Protein AF-0000000083315808 (afdb_homodimer)

Radius of gyration: 18.11 Å; Cα contacts (8 Å, |Δi|>4): 293; chains: 2; bounding box: 49×43×36 Å

Sequence (242 aa):
MNIFSWLLVGHLVGDWFLQNDWMAQSKSTRILNPAILVHCTIYTLAIVAAIGLARRSDASLQEPDLWVIAVTFLSHWFIDAVHLAERWGRLLRQSDRTFVRIMADQTLHVVVLVVLAEWLRMNIFSWLLVGHLVGDWFLQNDWMAQSKSTRILNPAILVHCTIYTLAIVAAIGLARRSDASLQEPDLWVIAVTFLSHWFIDAVHLAERWGRLLRQSDRTFVRIMADQTLHVVVLVVLAEWLR

Secondary structure (DSSP, 8-state):
--HHHHHHHHHHIIIIIS--HHHHHHTTSSSS-HHHHHHHHHHHHHHHHHHHHHHHH-TTSPPP-HHHHHHHHHHHHHHHHTTHHHHHHTTS--S-HHHHHHHHHHHHHHHHHHHHHHHH-/--HHHHHHHHHHIIIIIS--HHHHHHTTSSSS-HHHHHHHHHHHHHHHHHHHHHHHH-TTSPPP-HHHHHHHHHHHHHHHHTTHHHHHHTTS--S-HHHHHHHHHHHHHHHHHHHHHHHH-

Structure (mmCIF, N/CA/C/O backbone):
data_AF-0000000083315808-model_v1
#
loop_
_entity.id
_entity.type
_entity.pdbx_description
1 polymer 'DUF3307 domain-containing protein'
#
loop_
_atom_site.group_PDB
_atom_site.id
_atom_site.type_symbol
_atom_site.label_atom_id
_atom_site.label_alt_id
_atom_site.label_comp_id
_atom_site.label_asym_id
_atom_site.label_entity_id
_atom_site.label_seq_id
_atom_site.pdbx_PDB_ins_code
_atom_site.Cartn_x
_atom_site.Cartn_y
_atom_site.Cartn_z
_atom_site.occupancy
_atom_site.B_iso_or_equiv
_atom_site.auth_seq_id
_atom_site.auth_comp_id
_atom_site.auth_asym_id
_atom_site.auth_atom_id
_atom_site.pdbx_PDB_model_num
ATOM 1 N N . MET A 1 1 ? 0.28 -11.344 -13.609 1 87.75 1 MET A N 1
ATOM 2 C CA . MET A 1 1 ? 0.056 -10.875 -12.25 1 87.75 1 MET A CA 1
ATOM 3 C C . MET A 1 1 ? -0.606 -11.961 -11.398 1 87.75 1 MET A C 1
ATOM 5 O O . MET A 1 1 ? -1.468 -12.695 -11.891 1 87.75 1 MET A O 1
ATOM 9 N N . ASN A 1 2 ? -0.136 -12.094 -10.141 1 93 2 ASN A N 1
ATOM 10 C CA . ASN A 1 2 ? -0.723 -13.086 -9.25 1 93 2 ASN A CA 1
ATOM 11 C C . ASN A 1 2 ? -1.946 -12.539 -8.523 1 93 2 ASN A C 1
ATOM 13 O O . ASN A 1 2 ? -2.244 -11.344 -8.617 1 93 2 ASN A O 1
ATOM 17 N N . ILE A 1 3 ? -2.65 -13.328 -7.844 1 96.75 3 ILE A N 1
ATOM 18 C CA . ILE A 1 3 ? -3.926 -12.984 -7.23 1 96.75 3 ILE A CA 1
ATOM 19 C C . ILE A 1 3 ? -3.723 -11.859 -6.211 1 96.75 3 ILE A C 1
ATOM 21 O O . ILE A 1 3 ? -4.531 -10.938 -6.129 1 96.75 3 ILE A O 1
ATOM 25 N N . PHE A 1 4 ? -2.699 -11.898 -5.461 1 97.25 4 PHE A N 1
ATOM 26 C CA . PHE A 1 4 ? -2.473 -10.859 -4.469 1 97.25 4 PHE A CA 1
ATOM 27 C C . PHE A 1 4 ? -2.289 -9.5 -5.141 1 97.25 4 PHE A C 1
ATOM 29 O O . PHE A 1 4 ? -2.818 -8.492 -4.668 1 97.25 4 PHE A O 1
ATOM 36 N N . SER A 1 5 ? -1.5 -9.453 -6.207 1 96.44 5 SER A N 1
ATOM 37 C CA . SER A 1 5 ? -1.289 -8.203 -6.93 1 96.44 5 SER A CA 1
ATOM 38 C C . SER A 1 5 ? -2.607 -7.633 -7.438 1 96.44 5 SER A C 1
ATOM 40 O O . SER A 1 5 ? -2.83 -6.422 -7.371 1 96.44 5 SER A O 1
ATOM 42 N N . TRP A 1 6 ? -3.439 -8.484 -7.953 1 96.94 6 TRP A N 1
ATOM 43 C CA . TRP A 1 6 ? -4.746 -8.031 -8.422 1 96.94 6 TRP A CA 1
ATOM 44 C C . TRP A 1 6 ? -5.578 -7.496 -7.258 1 96.94 6 TRP A C 1
ATOM 46 O O . TRP A 1 6 ? -6.258 -6.477 -7.395 1 96.94 6 TRP A O 1
ATOM 56 N N . LEU A 1 7 ? -5.52 -8.188 -6.137 1 98.38 7 LEU A N 1
ATOM 57 C CA . LEU A 1 7 ? -6.258 -7.73 -4.965 1 98.38 7 LEU A CA 1
ATOM 58 C C . LEU A 1 7 ? -5.75 -6.371 -4.496 1 98.38 7 LEU A C 1
ATOM 60 O O . LEU A 1 7 ? -6.535 -5.52 -4.074 1 98.38 7 LEU A O 1
ATOM 64 N N . LEU A 1 8 ? -4.434 -6.188 -4.551 1 98.25 8 LEU A N 1
ATOM 65 C CA . LEU A 1 8 ? -3.859 -4.902 -4.168 1 98.25 8 LEU A CA 1
ATOM 66 C C . LEU A 1 8 ? -4.352 -3.791 -5.086 1 98.25 8 LEU A C 1
ATOM 68 O O . LEU A 1 8 ? -4.668 -2.691 -4.625 1 98.25 8 LEU A O 1
ATOM 72 N N . VAL A 1 9 ? -4.426 -4.066 -6.375 1 97.81 9 VAL A N 1
ATOM 73 C CA . VAL A 1 9 ? -4.969 -3.1 -7.324 1 97.81 9 VAL A CA 1
ATOM 74 C C . VAL A 1 9 ? -6.418 -2.781 -6.969 1 97.81 9 VAL A C 1
ATOM 76 O O . VAL A 1 9 ? -6.812 -1.614 -6.926 1 97.81 9 VAL A O 1
ATOM 79 N N . GLY A 1 10 ? -7.234 -3.809 -6.719 1 98.56 10 GLY A N 1
ATOM 80 C CA . GLY A 1 10 ? -8.609 -3.592 -6.297 1 98.56 10 GLY A CA 1
ATOM 81 C C . GLY A 1 10 ? -8.727 -2.738 -5.047 1 98.56 10 GLY A C 1
ATOM 82 O O . GLY A 1 10 ? -9.594 -1.87 -4.961 1 98.56 10 GLY A O 1
ATOM 83 N N . HIS A 1 11 ? -7.863 -2.992 -4.098 1 98.56 11 HIS A N 1
ATOM 84 C CA . HIS A 1 11 ? -7.824 -2.229 -2.855 1 98.56 11 HIS A CA 1
ATOM 85 C C . HIS A 1 11 ? -7.531 -0.756 -3.123 1 98.56 11 HIS A C 1
ATOM 87 O O . HIS A 1 11 ? -8.227 0.122 -2.602 1 98.56 11 HIS A O 1
ATOM 93 N N . LEU A 1 12 ? -6.473 -0.469 -3.99 1 96.81 12 LEU A N 1
ATOM 94 C CA . LEU A 1 12 ? -6.105 0.908 -4.297 1 96.81 12 LEU A CA 1
ATOM 95 C C . LEU A 1 12 ? -7.227 1.612 -5.059 1 96.81 12 LEU A C 1
ATOM 97 O O . LEU A 1 12 ? -7.547 2.768 -4.766 1 96.81 12 LEU A O 1
ATOM 101 N N . VAL A 1 13 ? -7.836 0.942 -5.941 1 96.88 13 VAL A N 1
ATOM 102 C CA . VAL A 1 13 ? -8.93 1.512 -6.715 1 96.88 13 VAL A CA 1
ATOM 103 C C . VAL A 1 13 ? -10.117 1.802 -5.797 1 96.88 13 VAL A C 1
ATOM 105 O O . VAL A 1 13 ? -10.695 2.893 -5.844 1 96.88 13 VAL A O 1
ATOM 108 N N . GLY A 1 14 ? -10.492 0.877 -4.961 1 97.25 14 GLY A N 1
ATOM 109 C CA . GLY A 1 14 ? -11.656 0.998 -4.098 1 97.25 14 GLY A CA 1
ATOM 110 C C . GLY A 1 14 ? -11.477 2.014 -2.986 1 97.25 14 GLY A C 1
ATOM 111 O O . GLY A 1 14 ? -12.383 2.793 -2.693 1 97.25 14 GLY A O 1
ATOM 112 N N . ASP A 1 15 ? -10.305 1.992 -2.426 1 95.62 15 ASP A N 1
ATOM 113 C CA . ASP A 1 15 ? -10.07 2.746 -1.196 1 95.62 15 ASP A CA 1
ATOM 114 C C . ASP A 1 15 ? -9.641 4.176 -1.503 1 95.62 15 ASP A C 1
ATOM 116 O O . ASP A 1 15 ? -9.781 5.066 -0.661 1 95.62 15 ASP A O 1
ATOM 120 N N . TRP A 1 16 ? -9.07 4.348 -2.684 1 91.06 16 TRP A N 1
ATOM 121 C CA . TRP A 1 16 ? -8.5 5.652 -3.008 1 91.06 16 TRP A CA 1
ATOM 122 C C . TRP A 1 16 ? -9.195 6.262 -4.223 1 91.06 16 TRP A C 1
ATOM 124 O O . TRP A 1 16 ? -9.844 7.309 -4.113 1 91.06 16 TRP A O 1
ATOM 134 N N . PHE A 1 17 ? -9.289 5.641 -5.324 1 91.56 17 PHE A N 1
ATOM 135 C CA . PHE A 1 17 ? -9.789 6.238 -6.559 1 91.56 17 PHE A CA 1
ATOM 136 C C . PHE A 1 17 ? -11.305 6.352 -6.535 1 91.56 17 PHE A C 1
ATOM 138 O O . PHE A 1 17 ? -11.867 7.324 -7.039 1 91.56 17 PHE A O 1
ATOM 145 N N . LEU A 1 18 ? -11.961 5.434 -5.953 1 95.44 18 LEU A N 1
ATOM 146 C CA . LEU A 1 18 ? -13.414 5.438 -5.977 1 95.44 18 LEU A CA 1
ATOM 147 C C . LEU A 1 18 ? -13.977 6.09 -4.719 1 95.44 18 LEU A C 1
ATOM 149 O O . LEU A 1 18 ? -15.18 6.363 -4.637 1 95.44 18 LEU A O 1
ATOM 153 N N . GLN A 1 19 ? -13.156 6.281 -3.654 1 94.5 19 GLN A N 1
ATOM 154 C CA . GLN A 1 19 ? -13.594 7.012 -2.469 1 94.5 19 GLN A CA 1
ATOM 155 C C . GLN A 1 19 ? -13.734 8.5 -2.762 1 94.5 19 GLN A C 1
ATOM 157 O O . GLN A 1 19 ? -12.742 9.188 -3 1 94.5 19 GLN A O 1
ATOM 162 N N . ASN A 1 20 ? -14.969 9.023 -2.793 1 93.06 20 ASN A N 1
ATOM 163 C CA . ASN A 1 20 ? -15.156 10.453 -3.025 1 93.06 20 ASN A CA 1
ATOM 164 C C . ASN A 1 20 ? -15.141 11.234 -1.718 1 93.06 20 ASN A C 1
ATOM 166 O O . ASN A 1 20 ? -14.953 10.664 -0.645 1 93.06 20 ASN A O 1
ATOM 170 N N . ASP A 1 21 ? -15.336 12.562 -1.806 1 93.5 21 ASP A N 1
ATOM 171 C CA . ASP A 1 21 ? -15.227 13.445 -0.651 1 93.5 21 ASP A CA 1
ATOM 172 C C . ASP A 1 21 ? -16.281 13.125 0.396 1 93.5 21 ASP A C 1
ATOM 174 O O . ASP A 1 21 ? -16.016 13.18 1.599 1 93.5 21 ASP A O 1
ATOM 178 N N . TRP A 1 22 ? -17.422 12.828 -0.11 1 95 22 TRP A N 1
ATOM 179 C CA . TRP A 1 22 ? -18.5 12.523 0.813 1 95 22 TRP A CA 1
ATOM 180 C C . TRP A 1 22 ? -18.172 11.281 1.644 1 95 22 TRP A C 1
ATOM 182 O O . TRP A 1 22 ? -18.328 11.289 2.867 1 95 22 TRP A O 1
ATOM 192 N N . MET A 1 23 ? -17.734 10.195 1.07 1 94.44 23 MET A N 1
ATOM 193 C CA . MET A 1 23 ? -17.328 8.977 1.771 1 94.44 23 MET A CA 1
ATOM 194 C C . MET A 1 23 ? -16.172 9.266 2.734 1 94.44 23 MET A C 1
ATOM 196 O O . MET A 1 23 ? -16.234 8.875 3.902 1 94.44 23 MET A O 1
ATOM 200 N N . ALA A 1 24 ? -15.164 9.93 2.27 1 90.94 24 ALA A N 1
ATOM 201 C CA . ALA A 1 24 ? -13.961 10.18 3.053 1 90.94 24 ALA A CA 1
ATOM 202 C C . ALA A 1 24 ? -14.281 11 4.301 1 90.94 24 ALA A C 1
ATOM 204 O O . ALA A 1 24 ? -13.719 10.75 5.375 1 90.94 24 ALA A O 1
ATOM 205 N N . GLN A 1 25 ? -15.133 11.93 4.223 1 90.69 25 GLN A N 1
ATOM 206 C CA . GLN A 1 25 ? -15.414 12.867 5.312 1 90.69 25 GLN A CA 1
ATOM 207 C C . GLN A 1 25 ? -16.453 12.297 6.277 1 90.69 25 GLN A C 1
ATOM 209 O O . GLN A 1 25 ? -16.453 12.633 7.461 1 90.69 25 GLN A O 1
ATOM 214 N N . SER A 1 26 ? -17.219 11.359 5.766 1 91.88 26 SER A N 1
ATOM 215 C CA . SER A 1 26 ? -18.391 11.023 6.555 1 91.88 26 SER A CA 1
ATOM 216 C C . SER A 1 26 ? -18.312 9.594 7.082 1 91.88 26 SER A C 1
ATOM 218 O O . SER A 1 26 ? -19.062 9.219 7.988 1 91.88 26 SER A O 1
ATOM 220 N N . LYS A 1 27 ? -17.391 8.75 6.613 1 88.88 27 LYS A N 1
ATOM 221 C CA . LYS A 1 27 ? -17.422 7.32 6.934 1 88.88 27 LYS A CA 1
ATOM 222 C C . LYS A 1 27 ? -17 7.074 8.383 1 88.88 27 LYS A C 1
ATOM 224 O O . LYS A 1 27 ? 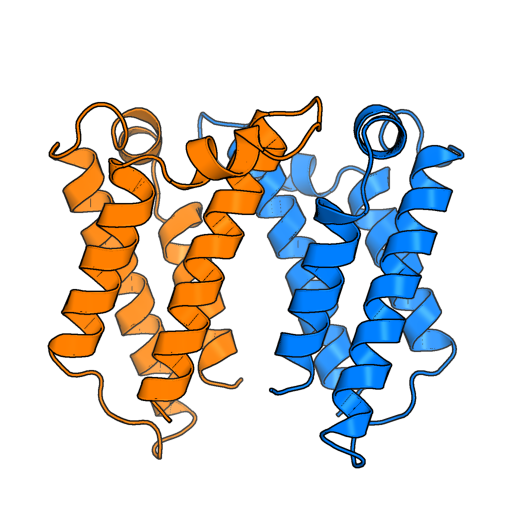-17.266 6.004 8.93 1 88.88 27 LYS A O 1
ATOM 229 N N . SER A 1 28 ? -16.422 8.039 8.984 1 83.75 28 SER A N 1
ATOM 230 C CA . SER A 1 28 ? -15.922 7.805 10.336 1 83.75 28 SER A CA 1
ATOM 231 C C . SER A 1 28 ? -16.766 8.531 11.367 1 83.75 28 SER A C 1
ATOM 233 O O . SER A 1 28 ? -16.391 8.625 12.539 1 83.75 28 SER A O 1
ATOM 235 N N . THR A 1 29 ? -17.906 9.07 11 1 83.31 29 THR A N 1
ATOM 236 C CA . THR A 1 29 ? -18.719 9.883 11.898 1 83.31 29 THR A CA 1
ATOM 237 C C . THR A 1 29 ? -19.484 9.008 12.875 1 83.31 29 THR A C 1
ATOM 239 O O . THR A 1 29 ? -19.688 9.391 14.031 1 83.31 29 THR A O 1
ATOM 242 N N . ARG A 1 30 ? -19.984 7.922 12.352 1 85.81 30 ARG A N 1
ATOM 243 C CA . ARG A 1 30 ? -20.656 6.902 13.148 1 85.81 30 ARG A CA 1
ATOM 244 C C . ARG A 1 30 ? -20.297 5.5 12.656 1 85.81 30 ARG A C 1
ATOM 246 O O . ARG A 1 30 ? -19.922 5.32 11.5 1 85.81 30 ARG A O 1
ATOM 253 N N . ILE A 1 31 ? -20.484 4.574 13.539 1 89.75 31 ILE A N 1
ATOM 254 C CA . ILE A 1 31 ? -20.094 3.203 13.234 1 89.75 31 ILE A CA 1
ATOM 255 C C . ILE A 1 31 ? -20.938 2.678 12.07 1 89.75 31 ILE A C 1
ATOM 257 O O . ILE A 1 31 ? -20.453 1.866 11.273 1 89.75 31 ILE A O 1
ATOM 261 N N . LEU A 1 32 ? -22.203 3.086 12.133 1 90.38 32 LEU A N 1
ATOM 262 C CA . LEU A 1 32 ? -23.078 2.686 11.039 1 90.38 32 LEU A CA 1
ATOM 263 C C . LEU A 1 32 ? -23.734 3.9 10.406 1 90.38 32 LEU A C 1
ATOM 265 O O . LEU A 1 32 ? -24.719 4.434 10.938 1 90.38 32 LEU A O 1
ATOM 269 N N . ASN A 1 33 ? -23.141 4.531 9.438 1 92.5 33 ASN A N 1
ATOM 270 C CA . ASN A 1 33 ? -23.734 5.609 8.656 1 92.5 33 ASN A CA 1
ATOM 271 C C . ASN A 1 33 ? -23.734 5.281 7.164 1 92.5 33 ASN A C 1
ATOM 273 O O . ASN A 1 33 ? -23.109 4.309 6.734 1 92.5 33 ASN A O 1
ATOM 277 N N . PRO A 1 34 ? -24.578 5.914 6.449 1 96 34 PRO A N 1
ATOM 278 C CA . PRO A 1 34 ? -24.688 5.586 5.023 1 96 34 PRO A CA 1
ATOM 279 C C . PRO A 1 34 ? -23.344 5.68 4.293 1 96 34 PRO A C 1
ATOM 281 O O . PRO A 1 34 ? -23.062 4.871 3.404 1 96 34 PRO A O 1
ATOM 284 N N . ALA A 1 35 ? -22.5 6.574 4.594 1 96.62 35 ALA A N 1
ATOM 285 C CA . ALA A 1 35 ? -21.234 6.781 3.895 1 96.62 35 ALA A CA 1
ATOM 286 C C . ALA A 1 35 ? -20.328 5.566 4.039 1 96.62 35 ALA A C 1
ATOM 288 O O . ALA A 1 35 ? -19.703 5.133 3.068 1 96.62 35 ALA A O 1
ATOM 289 N N . ILE A 1 36 ? -20.234 5.059 5.277 1 97.25 36 ILE A N 1
ATOM 290 C CA . ILE A 1 36 ? -19.359 3.918 5.492 1 97.25 36 ILE A CA 1
ATOM 291 C C . ILE A 1 36 ? -19.922 2.686 4.789 1 97.25 36 ILE A C 1
ATOM 293 O O . ILE A 1 36 ? -19.172 1.869 4.254 1 97.25 36 ILE A O 1
ATOM 297 N N . LEU A 1 37 ? -21.219 2.525 4.781 1 97.44 37 LEU A N 1
ATOM 298 C CA . LEU A 1 37 ? -21.844 1.393 4.109 1 97.44 37 LEU A CA 1
ATOM 299 C C . LEU A 1 37 ? -21.609 1.466 2.602 1 97.44 37 LEU A C 1
ATOM 301 O O . LEU A 1 37 ? -21.312 0.456 1.964 1 97.44 37 LEU A O 1
ATOM 305 N N . VAL A 1 38 ? -21.797 2.584 2.031 1 98.12 38 VAL A N 1
ATOM 306 C CA . VAL A 1 38 ? -21.578 2.775 0.603 1 98.12 38 VAL A CA 1
ATOM 307 C C . VAL A 1 38 ? -20.094 2.543 0.274 1 98.12 38 VAL A C 1
ATOM 309 O O . VAL A 1 38 ? -19.781 1.855 -0.696 1 98.12 38 VAL A O 1
ATOM 312 N N . HIS A 1 39 ? -19.188 3.098 1.074 1 97.94 39 HIS A N 1
ATOM 313 C CA . HIS A 1 39 ? -17.75 2.936 0.862 1 97.94 39 HIS A CA 1
ATOM 314 C C . HIS A 1 39 ? -17.359 1.462 0.875 1 97.94 39 HIS A C 1
ATOM 316 O O . HIS A 1 39 ? -16.656 0.994 -0.029 1 97.94 39 HIS A O 1
ATOM 322 N N . CYS A 1 40 ? -17.844 0.764 1.878 1 98.44 40 CYS A N 1
ATOM 323 C CA . CYS A 1 40 ? -17.516 -0.65 1.993 1 98.44 40 CYS A CA 1
ATOM 324 C C . CYS A 1 40 ? -18.078 -1.443 0.823 1 98.44 40 CYS A C 1
ATOM 326 O O . CYS A 1 40 ? -17.469 -2.404 0.361 1 98.44 40 CYS A O 1
ATOM 328 N N . THR A 1 41 ? -19.266 -1.058 0.379 1 98.62 41 THR A N 1
ATOM 329 C CA . THR A 1 41 ? -19.875 -1.727 -0.765 1 98.62 41 THR A CA 1
ATOM 330 C C . THR A 1 41 ? -19.047 -1.5 -2.027 1 98.62 41 THR A C 1
ATOM 332 O O . THR A 1 41 ? -18.719 -2.451 -2.736 1 98.62 41 THR A O 1
ATOM 335 N N . ILE A 1 42 ? -18.688 -0.31 -2.279 1 98.62 42 ILE A N 1
ATOM 336 C CA . ILE A 1 42 ? -17.891 0.039 -3.451 1 98.62 42 ILE A CA 1
ATOM 337 C C . ILE A 1 42 ? -16.531 -0.643 -3.369 1 98.62 42 ILE A C 1
ATOM 339 O O . ILE A 1 42 ? -16.031 -1.177 -4.367 1 98.62 42 ILE A O 1
ATOM 343 N N . TYR A 1 43 ? -15.961 -0.626 -2.215 1 98.69 43 TYR A N 1
ATOM 344 C CA . TYR A 1 43 ? -14.688 -1.301 -1.99 1 98.69 43 TYR A CA 1
ATOM 345 C C . TYR A 1 43 ? -14.797 -2.787 -2.305 1 98.69 43 TYR A C 1
ATOM 347 O O . TYR A 1 43 ? -13.945 -3.342 -3.012 1 98.69 43 TYR A O 1
ATOM 355 N N . THR A 1 44 ? -15.828 -3.379 -1.787 1 98.81 44 THR A N 1
ATOM 356 C CA . THR A 1 44 ? -16.031 -4.809 -1.981 1 98.81 44 THR A CA 1
ATOM 357 C C . THR A 1 44 ? -16.234 -5.129 -3.461 1 98.81 44 THR A C 1
ATOM 359 O O . THR A 1 44 ? -15.695 -6.121 -3.963 1 98.81 44 THR A O 1
ATOM 362 N N . LEU A 1 45 ? -16.984 -4.316 -4.184 1 98.69 45 LEU A N 1
ATOM 363 C CA . LEU A 1 45 ? -17.188 -4.5 -5.617 1 98.69 45 LEU A CA 1
ATOM 364 C C . LEU A 1 45 ? -15.859 -4.395 -6.363 1 98.69 45 LEU A C 1
ATOM 366 O O . LEU A 1 45 ? -15.625 -5.133 -7.324 1 98.69 45 LEU A O 1
ATOM 370 N N . ALA A 1 46 ? -15.008 -3.465 -5.949 1 98.75 46 ALA A N 1
ATOM 371 C CA . ALA A 1 46 ? -13.688 -3.328 -6.559 1 98.75 46 ALA A CA 1
ATOM 372 C C . ALA A 1 46 ? -12.844 -4.586 -6.34 1 98.75 46 ALA A C 1
ATOM 374 O O . ALA A 1 46 ? -12.148 -5.043 -7.25 1 98.75 46 ALA A O 1
ATOM 375 N N . ILE A 1 47 ? -12.922 -5.105 -5.152 1 98.81 47 ILE A N 1
ATOM 376 C CA . ILE A 1 47 ? -12.172 -6.312 -4.824 1 98.81 47 ILE A CA 1
ATOM 377 C C . ILE A 1 47 ? -12.703 -7.488 -5.645 1 98.81 47 ILE A C 1
ATOM 379 O O . ILE A 1 47 ? -11.93 -8.266 -6.199 1 98.81 47 ILE A O 1
ATOM 383 N N . VAL A 1 48 ? -14.016 -7.637 -5.746 1 98.44 48 VAL A N 1
ATOM 384 C CA . VAL A 1 48 ? -14.633 -8.711 -6.516 1 98.44 48 VAL A CA 1
ATOM 385 C C . VAL A 1 48 ? -14.25 -8.578 -7.988 1 98.44 48 VAL A C 1
ATOM 387 O O . VAL A 1 48 ? -13.961 -9.578 -8.648 1 98.44 48 VAL A O 1
ATOM 390 N N . ALA A 1 49 ? -14.281 -7.41 -8.508 1 98.44 49 ALA A N 1
ATOM 391 C CA . ALA A 1 49 ? -13.844 -7.184 -9.883 1 98.44 49 ALA A CA 1
ATOM 392 C C . ALA A 1 49 ? -12.391 -7.621 -10.078 1 98.44 49 ALA A C 1
ATOM 394 O O . ALA A 1 49 ? -12.055 -8.242 -11.094 1 98.44 49 ALA A O 1
ATOM 395 N N . ALA A 1 50 ? -11.555 -7.25 -9.117 1 98.44 50 ALA A N 1
ATOM 396 C CA . ALA A 1 50 ? -10.148 -7.645 -9.172 1 98.44 50 ALA A CA 1
ATOM 397 C C . ALA A 1 50 ? -10.008 -9.164 -9.195 1 98.44 50 ALA A C 1
ATOM 399 O O . ALA A 1 50 ? -9.172 -9.711 -9.914 1 98.44 50 ALA A O 1
ATOM 400 N N . ILE A 1 51 ? -10.773 -9.859 -8.398 1 98.38 51 ILE A N 1
ATOM 401 C CA . ILE A 1 51 ? -10.758 -11.32 -8.375 1 98.38 51 ILE A CA 1
ATOM 402 C C . ILE A 1 51 ? -11.148 -11.859 -9.742 1 98.38 51 ILE A C 1
ATOM 404 O O . ILE A 1 51 ? -10.531 -12.797 -10.25 1 98.38 51 ILE A O 1
ATOM 408 N N . GLY A 1 52 ? -12.211 -11.281 -10.328 1 97.75 52 GLY A N 1
ATOM 409 C CA . GLY A 1 52 ? -12.617 -11.688 -11.664 1 97.75 52 GLY A CA 1
ATOM 410 C C . GLY A 1 52 ? -11.516 -11.531 -12.695 1 97.75 52 GLY A C 1
ATOM 411 O O . GLY A 1 52 ? -11.305 -12.422 -13.523 1 97.75 52 GLY A O 1
ATOM 412 N N . LEU A 1 53 ? -10.828 -10.422 -12.672 1 97.75 53 LEU A N 1
ATOM 413 C CA . LEU A 1 53 ? -9.727 -10.18 -13.594 1 97.75 53 LEU A CA 1
ATOM 414 C C . LEU A 1 53 ? -8.586 -11.172 -13.359 1 97.75 53 LEU A C 1
ATOM 416 O O . LEU A 1 53 ? -7.965 -11.648 -14.305 1 97.75 53 LEU A O 1
ATOM 420 N N . ALA A 1 54 ? -8.297 -11.422 -12.086 1 97.5 54 ALA A N 1
ATOM 421 C CA . ALA A 1 54 ? -7.27 -12.398 -11.742 1 97.5 54 ALA A CA 1
ATOM 422 C C . ALA A 1 54 ? -7.609 -13.773 -12.305 1 97.5 54 ALA A C 1
ATOM 424 O O . ALA A 1 54 ? -6.738 -14.469 -12.844 1 97.5 54 ALA A O 1
ATOM 425 N N . ARG A 1 55 ? -8.82 -14.188 -12.242 1 97.12 55 ARG A N 1
ATOM 426 C CA . ARG A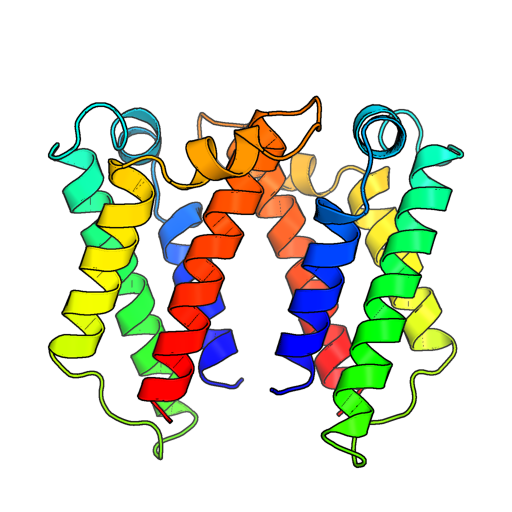 1 55 ? -9.25 -15.516 -12.68 1 97.12 55 ARG A CA 1
ATOM 427 C C . ARG A 1 55 ? -9.227 -15.625 -14.203 1 97.12 55 ARG A C 1
ATOM 429 O O . ARG A 1 55 ? -9.086 -16.719 -14.75 1 97.12 55 ARG A O 1
ATOM 436 N N . ARG A 1 56 ? -9.398 -14.578 -14.891 1 96.69 56 ARG A N 1
ATOM 437 C CA . ARG A 1 56 ? -9.25 -14.586 -16.344 1 96.69 56 ARG A CA 1
ATOM 438 C C . ARG A 1 56 ? -7.832 -14.953 -16.75 1 96.69 56 ARG A C 1
ATOM 440 O O . ARG A 1 56 ? -7.625 -15.602 -17.781 1 96.69 56 ARG A O 1
ATOM 447 N N . SER A 1 57 ? -6.898 -14.555 -15.93 1 93 57 SER A N 1
ATOM 448 C CA . SER A 1 57 ? -5.492 -14.805 -16.219 1 93 57 SER A CA 1
ATOM 449 C C . SER A 1 57 ? -5.043 -16.141 -15.641 1 93 57 SER A C 1
ATOM 451 O O . SER A 1 57 ? -4.035 -16.703 -16.078 1 93 57 SER A O 1
ATOM 453 N N . ASP A 1 58 ? -5.691 -16.641 -14.625 1 95.19 58 ASP A N 1
ATOM 454 C CA . ASP A 1 58 ? -5.398 -17.906 -13.961 1 95.19 58 ASP A CA 1
ATOM 455 C C . ASP A 1 58 ? -6.684 -18.625 -13.555 1 95.19 58 ASP A C 1
ATOM 457 O O . ASP A 1 58 ? -7.211 -18.406 -12.469 1 95.19 58 ASP A O 1
ATOM 461 N N . ALA A 1 59 ? -7.07 -19.516 -14.32 1 94.31 59 ALA A N 1
ATOM 462 C CA . ALA A 1 59 ? -8.352 -20.203 -14.172 1 94.31 59 ALA A CA 1
ATOM 463 C C . ALA A 1 59 ? -8.328 -21.156 -12.984 1 94.31 59 ALA A C 1
ATOM 465 O O . ALA A 1 59 ? -9.375 -21.656 -12.555 1 94.31 59 ALA A O 1
ATOM 466 N N . SER A 1 60 ? -7.168 -21.438 -12.492 1 96.19 60 SER A N 1
ATOM 467 C CA . SER A 1 60 ? -7.07 -22.375 -11.375 1 96.19 60 SER A CA 1
ATOM 468 C C . SER A 1 60 ? -7.535 -21.734 -10.07 1 96.19 60 SER A C 1
ATOM 470 O O . SER A 1 60 ? -7.766 -22.438 -9.078 1 96.19 60 SER A O 1
ATOM 472 N N . LEU A 1 61 ? -7.664 -20.422 -10.047 1 96.38 61 LEU A N 1
ATOM 473 C CA . LEU A 1 61 ? -8.117 -19.703 -8.859 1 96.38 61 LEU A CA 1
ATOM 474 C C . LEU A 1 61 ? -9.578 -20.031 -8.547 1 96.38 61 LEU A C 1
ATOM 476 O O . LEU A 1 61 ? -10.391 -20.188 -9.469 1 96.38 61 LEU A O 1
ATOM 480 N N . GLN A 1 62 ? -9.867 -20.094 -7.285 1 95.62 62 GLN A N 1
ATOM 481 C CA . GLN A 1 62 ? -11.219 -20.406 -6.844 1 95.62 62 GLN A CA 1
ATOM 482 C C . GLN A 1 62 ? -12.18 -19.266 -7.152 1 95.62 62 GLN A C 1
ATOM 484 O O . GLN A 1 62 ? -11.789 -18.094 -7.133 1 95.62 62 GLN A O 1
ATOM 489 N N . GLU A 1 63 ? -13.383 -19.609 -7.477 1 94.94 63 GLU A N 1
ATOM 490 C CA . GLU A 1 63 ? -14.445 -18.609 -7.586 1 94.94 63 GLU A CA 1
ATOM 491 C C . GLU A 1 63 ? -14.758 -17.984 -6.23 1 94.94 63 GLU A C 1
ATOM 493 O O . GLU A 1 63 ? -14.797 -18.688 -5.215 1 94.94 63 GLU A O 1
ATOM 498 N N . PRO A 1 64 ? -14.844 -16.656 -6.273 1 93.88 64 PRO A N 1
ATOM 499 C CA . PRO A 1 64 ? -15.234 -16.078 -4.988 1 93.88 64 PRO A CA 1
ATOM 500 C C . PRO A 1 64 ? -16.625 -16.516 -4.543 1 93.88 64 PRO A C 1
ATOM 502 O O . PRO A 1 64 ? -17.578 -16.422 -5.324 1 93.88 64 PRO A O 1
ATOM 505 N N . ASP A 1 65 ? -16.703 -17.031 -3.348 1 94.44 65 ASP A N 1
ATOM 506 C CA . ASP A 1 65 ? -18 -17.391 -2.791 1 94.44 65 ASP A CA 1
ATOM 507 C C . ASP A 1 65 ? -18.5 -16.312 -1.827 1 94.44 65 ASP A C 1
ATOM 509 O O . ASP A 1 65 ? -17.938 -15.219 -1.76 1 94.44 65 ASP A O 1
ATOM 513 N N . LEU A 1 66 ? -19.625 -16.562 -1.164 1 96.12 66 LEU A N 1
ATOM 514 C CA . LEU A 1 66 ? -20.266 -15.586 -0.304 1 96.12 66 LEU A CA 1
ATOM 515 C C . LEU A 1 66 ? -19.375 -15.219 0.875 1 96.12 66 LEU A C 1
ATOM 517 O O . LEU A 1 66 ? -19.406 -14.086 1.356 1 96.12 66 LEU A O 1
ATOM 521 N N . TRP A 1 67 ? -18.547 -16.125 1.255 1 95.75 67 TRP A N 1
ATOM 522 C CA . TRP A 1 67 ? -17.656 -15.883 2.383 1 95.75 67 TRP A CA 1
ATOM 523 C C . TRP A 1 67 ? -16.594 -14.852 2.021 1 95.75 67 TRP A C 1
ATOM 525 O O . TRP A 1 67 ? -16.219 -14.016 2.848 1 95.75 67 TRP A O 1
ATOM 535 N N . VAL A 1 68 ? -16.078 -14.883 0.785 1 97.38 68 VAL A N 1
ATOM 536 C CA . VAL A 1 68 ? -15.078 -13.922 0.326 1 97.38 68 VAL A CA 1
ATOM 537 C C . VAL A 1 68 ? -15.68 -12.516 0.319 1 97.38 68 VAL A C 1
ATOM 539 O O . VAL A 1 68 ? -15.047 -11.562 0.779 1 97.38 68 VAL A O 1
ATOM 542 N N . ILE A 1 69 ? -16.906 -12.43 -0.117 1 98.06 69 ILE A N 1
ATOM 543 C CA . ILE A 1 69 ? -17.594 -11.148 -0.183 1 98.06 69 ILE A CA 1
ATOM 544 C C . ILE A 1 69 ? -17.844 -10.625 1.229 1 98.06 69 ILE A C 1
ATOM 546 O O . ILE A 1 69 ? -17.578 -9.461 1.525 1 98.06 69 ILE A O 1
ATOM 550 N N . ALA A 1 70 ? -18.344 -11.523 2.082 1 98.38 70 ALA A N 1
ATOM 551 C CA . ALA A 1 70 ? -18.672 -11.148 3.455 1 98.38 70 ALA A CA 1
ATOM 552 C C . ALA A 1 70 ? -17.422 -10.711 4.219 1 98.38 70 ALA A C 1
ATOM 554 O O . ALA A 1 70 ? -17.438 -9.672 4.891 1 98.38 70 ALA A O 1
ATOM 555 N N . VAL A 1 71 ? -16.375 -11.461 4.113 1 98.38 71 VAL A N 1
ATOM 556 C CA . VAL A 1 71 ? -15.133 -11.148 4.824 1 98.38 71 VAL A CA 1
ATOM 557 C C . VAL A 1 71 ? -14.555 -9.836 4.305 1 98.38 71 VAL A C 1
ATOM 559 O O . VAL A 1 71 ? -14.055 -9.023 5.082 1 98.38 71 VAL A O 1
ATOM 562 N N . THR A 1 72 ? -14.578 -9.641 2.967 1 98.75 72 THR A N 1
ATOM 563 C CA . THR A 1 72 ? -14.086 -8.398 2.385 1 98.75 72 THR A CA 1
ATOM 564 C C . THR A 1 72 ? -14.852 -7.199 2.941 1 98.75 72 THR A C 1
ATOM 566 O O . THR A 1 72 ? -14.25 -6.254 3.451 1 98.75 72 THR A O 1
ATOM 569 N N . PHE A 1 73 ? -16.141 -7.289 2.92 1 98.69 73 PHE A N 1
ATOM 570 C CA . PHE A 1 73 ? -16.984 -6.195 3.373 1 98.69 73 PHE A CA 1
ATOM 571 C C . PHE A 1 73 ? -16.828 -5.969 4.871 1 98.69 73 PHE A C 1
ATOM 573 O O . PHE A 1 73 ? -16.578 -4.848 5.312 1 98.69 73 PHE A O 1
ATOM 580 N N . LEU A 1 74 ? -16.938 -7.004 5.648 1 98.44 74 LEU A N 1
ATOM 581 C CA . LEU A 1 74 ? -16.984 -6.887 7.102 1 98.44 74 LEU A CA 1
ATOM 582 C C . LEU A 1 74 ? -15.625 -6.48 7.66 1 98.44 74 LEU A C 1
ATOM 584 O O . LEU A 1 74 ? -15.547 -5.734 8.641 1 98.44 74 LEU A O 1
ATOM 588 N N . SER A 1 75 ? -14.555 -7 7.133 1 98.44 75 SER A N 1
ATOM 589 C CA . SER A 1 75 ? -13.234 -6.59 7.598 1 98.44 75 SER A CA 1
ATOM 590 C C . SER A 1 75 ? -12.961 -5.129 7.27 1 98.44 75 SER A C 1
ATOM 592 O O . SER A 1 75 ? -12.422 -4.391 8.102 1 98.44 75 SER A O 1
ATOM 594 N N . HIS A 1 76 ? -13.375 -4.672 6.043 1 98.44 76 HIS A N 1
ATOM 595 C CA . HIS A 1 76 ? -13.211 -3.271 5.664 1 98.44 76 HIS A CA 1
ATOM 596 C C . HIS A 1 76 ? -14.016 -2.355 6.574 1 98.44 76 HIS A C 1
ATOM 598 O O . HIS A 1 76 ? -13.508 -1.343 7.059 1 98.44 76 HIS A O 1
ATOM 604 N N . TRP A 1 77 ? -15.234 -2.773 6.781 1 97.81 77 TRP A N 1
ATOM 605 C CA . TRP A 1 77 ? -16.109 -2.035 7.691 1 97.81 77 TRP A CA 1
ATOM 606 C C . TRP A 1 77 ? -15.508 -1.978 9.094 1 97.81 77 TRP A C 1
ATOM 608 O O . TRP A 1 77 ? -15.453 -0.911 9.711 1 97.81 77 TRP A O 1
ATOM 618 N N . PHE A 1 78 ? -15.078 -3.07 9.578 1 96.94 78 PHE A N 1
ATOM 619 C CA . PHE A 1 78 ? -14.531 -3.158 10.93 1 96.94 78 PHE A CA 1
ATOM 620 C C . PHE A 1 78 ? -13.312 -2.262 11.078 1 96.94 78 PHE A C 1
ATOM 622 O O . PHE A 1 78 ? -13.219 -1.487 12.031 1 96.94 78 PHE A O 1
ATOM 629 N N . ILE A 1 79 ? -12.328 -2.309 10.203 1 96.38 79 ILE A N 1
ATOM 630 C CA . ILE A 1 79 ? -11.102 -1.522 10.25 1 96.38 79 ILE A CA 1
ATOM 631 C C . ILE A 1 79 ? -11.445 -0.034 10.211 1 96.38 79 ILE A C 1
ATOM 633 O O . ILE A 1 79 ? -10.914 0.749 11.008 1 96.38 79 ILE A O 1
ATOM 637 N N . ASP A 1 80 ? -12.352 0.298 9.328 1 95.56 80 ASP A N 1
ATOM 638 C CA . ASP A 1 80 ? -12.672 1.708 9.125 1 95.56 80 ASP A CA 1
ATOM 639 C C . ASP A 1 80 ? -13.57 2.234 10.234 1 95.56 80 ASP A C 1
ATOM 641 O O . ASP A 1 80 ? -13.336 3.314 10.781 1 95.56 80 ASP A O 1
ATOM 645 N N . ALA A 1 81 ? -14.633 1.539 10.586 1 92.81 81 ALA A N 1
ATOM 646 C CA . ALA A 1 81 ? -15.672 2.018 11.484 1 92.81 81 ALA A CA 1
ATOM 647 C C . ALA A 1 81 ? -15.164 2.072 12.922 1 92.81 81 ALA A C 1
ATOM 649 O O . ALA A 1 81 ? -15.555 2.957 13.695 1 92.81 81 ALA A O 1
ATOM 650 N N . VAL A 1 82 ? -14.32 1.146 13.289 1 90.69 82 VAL A N 1
ATOM 651 C CA . VAL A 1 82 ? -13.867 1.103 14.672 1 90.69 82 VAL A CA 1
ATOM 652 C C . VAL A 1 82 ? -12.547 1.855 14.812 1 90.69 82 VAL A C 1
ATOM 654 O O . VAL A 1 82 ? -11.977 1.926 15.898 1 90.69 82 VAL A O 1
ATOM 657 N N . HIS A 1 83 ? -11.977 2.391 13.742 1 90.31 83 HIS A N 1
ATOM 658 C CA . HIS A 1 83 ? -10.766 3.209 13.719 1 90.31 83 HIS A CA 1
ATOM 659 C C . HIS A 1 83 ? -9.57 2.443 14.273 1 90.31 83 HIS A C 1
ATOM 661 O O . HIS A 1 83 ? -8.836 2.959 15.125 1 90.31 83 HIS A O 1
ATOM 667 N N . LEU A 1 84 ? -9.43 1.307 13.805 1 89.38 84 LEU A N 1
ATOM 668 C CA . LEU A 1 84 ? -8.375 0.43 14.289 1 89.38 84 LEU A CA 1
ATOM 669 C C . LEU A 1 84 ? -7 1.025 14 1 89.38 84 LEU A C 1
ATOM 671 O O . LEU A 1 84 ? -6.078 0.904 14.812 1 89.38 84 LEU A O 1
ATOM 675 N N . ALA A 1 85 ? -6.848 1.672 12.898 1 89.75 85 ALA A N 1
ATOM 676 C CA . ALA A 1 85 ? -5.57 2.258 12.5 1 89.75 85 ALA A CA 1
ATOM 677 C C . ALA A 1 85 ? -5.137 3.35 13.469 1 89.75 85 ALA A C 1
ATOM 679 O O . ALA A 1 85 ? -3.945 3.514 13.734 1 89.75 85 ALA A O 1
ATOM 680 N N . GLU A 1 86 ? -6.094 4.121 13.914 1 87.25 86 GLU A N 1
ATOM 681 C CA . GLU A 1 86 ? -5.793 5.152 14.898 1 87.25 86 GLU A CA 1
ATOM 682 C C . GLU A 1 86 ? -5.289 4.531 16.203 1 87.25 86 GLU A C 1
ATOM 684 O O . GLU A 1 86 ? -4.336 5.031 16.812 1 87.25 86 GLU A O 1
ATOM 689 N N . ARG A 1 87 ? -5.918 3.527 16.562 1 84.38 87 ARG A N 1
ATOM 690 C CA . ARG A 1 87 ? -5.535 2.834 17.781 1 84.38 87 ARG A CA 1
ATOM 691 C C . ARG A 1 87 ? -4.121 2.268 17.672 1 84.38 87 ARG A C 1
ATOM 693 O O . ARG A 1 87 ? -3.326 2.385 18.609 1 84.38 87 ARG A O 1
ATOM 700 N N . TRP A 1 88 ? -3.816 1.709 16.562 1 81.88 88 TRP A N 1
ATOM 701 C CA . TRP A 1 88 ? -2.492 1.146 16.312 1 81.88 88 TRP A CA 1
ATOM 702 C C . TRP A 1 88 ? -1.443 2.248 16.203 1 81.88 88 TRP A C 1
ATOM 704 O O . TRP A 1 88 ? -0.344 2.121 16.75 1 81.88 88 TRP A O 1
ATOM 714 N N . GLY A 1 89 ? -1.761 3.281 15.484 1 80.06 89 GLY A N 1
ATOM 715 C CA . GLY A 1 89 ? -0.827 4.375 15.266 1 80.06 89 GLY A CA 1
ATOM 716 C C . GLY A 1 89 ? -0.38 5.043 16.547 1 80.06 89 GLY A C 1
ATOM 717 O O . GLY A 1 89 ? 0.755 5.516 16.641 1 80.06 89 GLY A O 1
ATOM 718 N N . ARG A 1 90 ? -1.151 5.043 17.547 1 80.56 90 ARG A N 1
ATOM 719 C CA . ARG A 1 90 ? -0.826 5.656 18.828 1 80.56 90 ARG A CA 1
ATOM 720 C C . ARG A 1 90 ?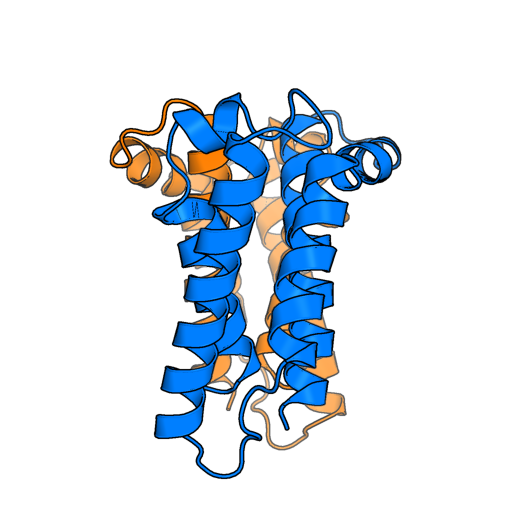 0.31 4.91 19.531 1 80.56 90 ARG A C 1
ATOM 722 O O . ARG A 1 90 ? 0.995 5.469 20.391 1 80.56 90 ARG A O 1
ATOM 729 N N . LEU A 1 91 ? 0.549 3.816 19.031 1 78.31 91 LEU A N 1
ATOM 730 C CA . LEU A 1 91 ? 1.604 3.002 19.625 1 78.31 91 LEU A CA 1
ATOM 731 C C . LEU A 1 91 ? 2.965 3.361 19.047 1 78.31 91 LEU A C 1
ATOM 733 O O . LEU A 1 91 ? 4 3.082 19.656 1 78.31 91 LEU A O 1
ATOM 737 N N . LEU A 1 92 ? 2.857 4.043 17.875 1 72.94 92 LEU A N 1
ATOM 738 C CA . LEU A 1 92 ? 4.109 4.379 17.203 1 72.94 92 LEU A CA 1
ATOM 739 C C . LEU A 1 92 ? 4.535 5.805 17.531 1 72.94 92 LEU A C 1
ATOM 741 O O . LEU A 1 92 ? 3.697 6.699 17.625 1 72.94 92 LEU A O 1
ATOM 745 N N . ARG A 1 93 ? 5.555 6.082 18.25 1 70.44 93 ARG A N 1
ATOM 746 C CA . ARG A 1 93 ? 6.125 7.328 18.75 1 70.44 93 ARG A CA 1
ATOM 747 C C . ARG A 1 93 ? 6.57 8.227 17.594 1 70.44 93 ARG A C 1
ATOM 749 O O . ARG A 1 93 ? 7.664 8.797 17.641 1 70.44 93 ARG A O 1
ATOM 756 N N . GLN A 1 94 ? 5.785 8.234 16.484 1 75.19 94 GLN A N 1
ATOM 757 C CA . GLN A 1 94 ? 6.078 9.188 15.422 1 75.19 94 GLN A CA 1
ATOM 758 C C . GLN A 1 94 ? 5.219 10.438 15.547 1 75.19 94 GLN A C 1
ATOM 760 O O . GLN A 1 94 ? 4.051 10.359 15.93 1 75.19 94 GLN A O 1
ATOM 765 N N . SER A 1 95 ? 5.824 11.516 15.227 1 79.75 95 SER A N 1
ATOM 766 C CA . SER A 1 95 ? 5.164 12.797 15.461 1 79.75 95 SER A CA 1
ATOM 767 C C . SER A 1 95 ? 4.074 13.055 14.422 1 79.75 95 SER A C 1
ATOM 769 O O . SER A 1 95 ? 3.111 13.773 14.695 1 79.75 95 SER A O 1
ATOM 771 N N . ASP A 1 96 ? 4.297 12.477 13.242 1 86.88 96 ASP A N 1
ATOM 772 C CA . ASP A 1 96 ? 3.289 12.648 12.195 1 86.88 96 ASP A CA 1
ATOM 773 C C . ASP A 1 96 ? 2.158 11.633 12.359 1 86.88 96 ASP A C 1
ATOM 775 O O . ASP A 1 96 ? 2.154 10.594 11.695 1 86.88 96 ASP A O 1
ATOM 779 N N . ARG A 1 97 ? 1.177 12 13.039 1 88.62 97 ARG A N 1
ATOM 780 C CA . ARG A 1 97 ? 0.097 11.094 13.422 1 88.62 97 ARG A CA 1
ATOM 781 C C . ARG A 1 97 ? -0.773 10.742 12.219 1 88.62 97 ARG A C 1
ATOM 783 O O . ARG A 1 97 ? -1.304 9.633 12.133 1 88.62 97 ARG A O 1
ATOM 790 N N . THR A 1 98 ? -0.959 11.672 11.32 1 91.56 98 THR A N 1
ATOM 791 C CA . THR A 1 98 ? -1.771 11.422 10.133 1 91.56 98 THR A CA 1
ATOM 792 C C . THR A 1 98 ? -1.117 10.367 9.242 1 91.56 98 THR A C 1
ATOM 794 O O . THR A 1 98 ? -1.775 9.422 8.805 1 91.56 98 THR A O 1
ATOM 797 N N . PHE A 1 99 ? 0.181 10.5 9.023 1 92 99 PHE A N 1
ATOM 798 C CA . PHE A 1 99 ? 0.927 9.516 8.242 1 92 99 PHE A CA 1
ATOM 799 C C . PHE A 1 99 ? 0.824 8.133 8.867 1 92 99 PHE A C 1
ATOM 801 O O . PHE A 1 99 ? 0.529 7.156 8.18 1 92 99 PHE A O 1
ATOM 808 N N . VAL A 1 100 ? 1.02 8.078 10.164 1 92 100 VAL A N 1
ATOM 809 C CA . VAL A 1 100 ? 1.018 6.812 10.883 1 92 100 VAL A CA 1
ATOM 810 C C . VAL A 1 100 ? -0.357 6.156 10.773 1 92 100 VAL A C 1
ATOM 812 O O . VAL A 1 100 ? -0.459 4.953 10.523 1 92 100 VAL A O 1
ATOM 815 N N . ARG A 1 101 ? -1.348 6.934 10.922 1 92.88 101 ARG A N 1
ATOM 816 C CA . ARG A 1 101 ? -2.711 6.422 10.836 1 92.88 101 ARG A CA 1
ATOM 817 C C . ARG A 1 101 ? -2.992 5.844 9.453 1 92.88 101 ARG A C 1
ATOM 819 O O . ARG A 1 101 ? -3.549 4.75 9.336 1 92.88 101 ARG A O 1
ATOM 826 N N . ILE A 1 102 ? -2.617 6.559 8.445 1 94.56 102 ILE A N 1
ATOM 827 C CA . ILE A 1 102 ? -2.893 6.125 7.082 1 94.56 102 ILE A CA 1
ATOM 828 C C . ILE A 1 102 ? -2.084 4.871 6.762 1 94.56 102 ILE A C 1
ATOM 830 O O . ILE A 1 102 ? -2.613 3.912 6.191 1 94.56 102 ILE A O 1
ATOM 834 N N . MET A 1 103 ? -0.85 4.863 7.16 1 95.12 103 MET A N 1
ATOM 835 C CA . MET A 1 103 ? -0.01 3.699 6.891 1 95.12 103 MET A CA 1
ATOM 836 C C . MET A 1 103 ? -0.49 2.484 7.676 1 95.12 103 MET A C 1
ATOM 838 O O . MET A 1 103 ? -0.473 1.362 7.168 1 95.12 103 MET A O 1
ATOM 842 N N . ALA A 1 104 ? -0.859 2.705 8.922 1 94.38 104 ALA A N 1
ATOM 843 C CA . ALA A 1 104 ? -1.438 1.621 9.711 1 94.38 104 ALA A CA 1
ATOM 844 C C . ALA A 1 104 ? -2.705 1.081 9.055 1 94.38 104 ALA A C 1
ATOM 846 O O . ALA A 1 104 ? -2.898 -0.134 8.969 1 94.38 104 ALA A O 1
ATOM 847 N N . ASP A 1 105 ? -3.576 1.962 8.625 1 96.06 105 ASP A N 1
ATOM 848 C CA . ASP A 1 105 ? -4.809 1.597 7.938 1 96.06 105 ASP A CA 1
ATOM 849 C C . ASP A 1 105 ? -4.52 0.747 6.703 1 96.06 105 ASP A C 1
ATOM 851 O O . ASP A 1 105 ? -5.09 -0.334 6.539 1 96.06 105 ASP A O 1
ATOM 855 N N . GLN A 1 106 ? -3.613 1.211 5.887 1 96.62 106 GLN A N 1
ATOM 856 C CA . GLN A 1 106 ? -3.229 0.485 4.68 1 96.62 106 GLN A CA 1
ATOM 857 C C . GLN A 1 106 ? -2.645 -0.882 5.027 1 96.62 106 GLN A C 1
ATOM 859 O O . GLN A 1 106 ? -2.932 -1.874 4.352 1 96.62 106 GLN A O 1
ATOM 864 N N . THR A 1 107 ? -1.812 -0.933 6.051 1 96 107 THR A N 1
ATOM 865 C CA . THR A 1 107 ? -1.206 -2.191 6.469 1 96 107 THR A CA 1
ATOM 866 C C . THR A 1 107 ? -2.275 -3.197 6.883 1 96 107 THR A C 1
ATOM 868 O O . THR A 1 107 ? -2.227 -4.363 6.484 1 96 107 THR A O 1
ATOM 871 N N . LEU A 1 108 ? -3.201 -2.748 7.668 1 96.81 108 LEU A N 1
ATOM 872 C CA . LEU A 1 108 ? -4.277 -3.627 8.117 1 96.81 108 LEU A CA 1
ATOM 873 C C . LEU A 1 108 ? -5.059 -4.18 6.934 1 96.81 108 LEU A C 1
ATOM 875 O O . LEU A 1 108 ? -5.367 -5.371 6.891 1 96.81 108 LEU A O 1
ATOM 879 N N . HIS A 1 109 ? -5.383 -3.344 5.98 1 98.25 109 HIS A N 1
ATOM 880 C CA . HIS A 1 109 ? -6.109 -3.803 4.801 1 98.25 109 HIS A CA 1
ATOM 881 C C . HIS A 1 109 ? -5.266 -4.77 3.977 1 98.25 109 HIS A C 1
ATOM 883 O O . HIS A 1 109 ? -5.781 -5.762 3.455 1 98.25 109 HIS A O 1
ATOM 889 N N . VAL A 1 110 ? -4.004 -4.523 3.865 1 97.56 110 VAL A N 1
ATOM 890 C CA . VAL A 1 110 ? -3.111 -5.406 3.117 1 97.56 110 VAL A CA 1
ATOM 891 C C . VAL A 1 110 ? -3.068 -6.781 3.779 1 97.56 110 VAL A C 1
ATOM 893 O O . VAL A 1 110 ? -3.02 -7.805 3.094 1 97.56 110 VAL A O 1
ATOM 896 N N . VAL A 1 111 ? -3.057 -6.816 5.086 1 97.12 111 VAL A N 1
ATOM 897 C CA . VAL A 1 111 ? -3.08 -8.086 5.805 1 97.12 111 VAL A CA 1
ATOM 898 C C . VAL A 1 111 ? -4.336 -8.867 5.43 1 97.12 111 VAL A C 1
ATOM 900 O O . VAL A 1 111 ? -4.27 -10.078 5.191 1 97.12 111 VAL A O 1
ATOM 903 N N . VAL A 1 112 ? -5.465 -8.18 5.402 1 98.19 112 VAL A N 1
ATOM 904 C CA . VAL A 1 112 ? -6.707 -8.828 4.996 1 98.19 112 VAL A CA 1
ATOM 905 C C . VAL A 1 112 ? -6.566 -9.383 3.58 1 98.19 112 VAL A C 1
ATOM 907 O O . VAL A 1 112 ? -7.012 -10.492 3.295 1 98.19 112 VAL A O 1
ATOM 910 N N . LEU A 1 113 ? -5.914 -8.625 2.68 1 98.31 113 LEU A N 1
ATOM 911 C CA . LEU A 1 113 ? -5.738 -9.047 1.294 1 98.31 113 LEU A CA 1
ATOM 912 C C . LEU A 1 113 ? -4.879 -10.305 1.214 1 98.31 113 LEU A C 1
ATOM 914 O O . LEU A 1 113 ? -5.109 -11.164 0.364 1 98.31 113 LEU A O 1
ATOM 918 N N . VAL A 1 114 ? -3.865 -10.406 2.072 1 96.81 114 VAL A N 1
ATOM 919 C CA . VAL A 1 114 ? -3.01 -11.586 2.104 1 96.81 114 VAL A CA 1
ATOM 920 C C . VAL A 1 114 ? -3.838 -12.812 2.473 1 96.81 114 VAL A C 1
ATOM 922 O O . VAL A 1 114 ? -3.709 -13.867 1.846 1 96.81 114 VAL A O 1
ATOM 925 N N . VAL A 1 115 ? -4.652 -12.695 3.461 1 96.5 115 VAL A N 1
ATOM 926 C CA . VAL A 1 115 ? -5.5 -13.797 3.906 1 96.5 115 VAL A CA 1
ATOM 927 C C . VAL A 1 115 ? -6.453 -14.203 2.787 1 96.5 115 VAL A C 1
ATOM 929 O O . VAL A 1 115 ? -6.617 -15.391 2.5 1 96.5 115 VAL A O 1
ATOM 932 N N . LEU A 1 116 ? -7.051 -13.203 2.111 1 97.81 116 LEU A N 1
ATOM 933 C CA . LEU A 1 116 ? -7.969 -13.477 1.014 1 97.81 116 LEU A CA 1
ATOM 934 C C . LEU A 1 116 ? -7.25 -14.172 -0.138 1 97.81 116 LEU A C 1
ATOM 936 O O . LEU A 1 116 ? -7.793 -15.102 -0.746 1 97.81 116 LEU A O 1
ATOM 940 N N . ALA A 1 117 ? -6.078 -13.703 -0.434 1 96.88 117 ALA A N 1
ATOM 941 C CA . ALA A 1 117 ? -5.293 -14.289 -1.517 1 96.88 117 ALA A CA 1
ATOM 942 C C . ALA A 1 117 ? -5.016 -15.766 -1.253 1 96.88 117 ALA A C 1
ATOM 944 O O . ALA A 1 117 ? -5.109 -16.594 -2.162 1 96.88 117 ALA A O 1
ATOM 945 N N . GLU A 1 118 ? -4.68 -16.125 -0.007 1 94.56 118 GLU A N 1
ATOM 946 C CA . GLU A 1 118 ? -4.418 -17.516 0.364 1 94.56 118 GLU A CA 1
ATOM 947 C C . GLU A 1 118 ? -5.68 -18.359 0.255 1 94.56 118 GLU A C 1
ATOM 949 O O . GLU A 1 118 ? -5.621 -19.531 -0.149 1 94.56 118 GLU A O 1
ATOM 954 N N . TRP A 1 119 ? -6.766 -17.781 0.601 1 94.94 119 TRP A N 1
ATOM 955 C CA . TRP A 1 119 ? -8.039 -18.484 0.53 1 94.94 119 TRP A CA 1
ATOM 956 C C . TRP A 1 119 ? -8.422 -18.781 -0.918 1 94.94 119 TRP A C 1
ATOM 958 O O . TRP A 1 119 ? -9.008 -19.828 -1.213 1 94.94 119 TRP A O 1
ATOM 968 N N . LEU A 1 120 ? -8.109 -17.969 -1.867 1 96.62 120 LEU A N 1
ATOM 969 C CA . LEU A 1 120 ? -8.562 -18.031 -3.252 1 96.62 120 LEU A CA 1
ATOM 970 C C . LEU A 1 120 ? -7.641 -18.922 -4.082 1 96.62 120 LEU A C 1
ATOM 972 O O . LEU A 1 120 ? -7.973 -19.281 -5.211 1 96.62 120 LEU A O 1
ATOM 976 N N . ARG A 1 121 ? -6.449 -19.328 -3.639 1 91.88 121 ARG A N 1
ATOM 977 C CA . ARG A 1 121 ? -5.508 -20.172 -4.355 1 91.88 121 ARG A CA 1
ATOM 978 C C . ARG A 1 121 ? -5.922 -21.641 -4.266 1 91.88 121 ARG A C 1
ATOM 980 O O . ARG A 1 121 ? -5.875 -22.359 -5.262 1 91.88 121 ARG A O 1
ATOM 987 N N . MET B 1 1 ? 5.547 -16.984 0.077 1 87.94 1 MET B N 1
ATOM 988 C CA . MET B 1 1 ? 5.422 -15.602 -0.397 1 87.94 1 MET B CA 1
ATOM 989 C C . MET B 1 1 ? 6.246 -15.391 -1.662 1 87.94 1 MET B C 1
ATOM 991 O O . MET B 1 1 ? 7.344 -15.93 -1.791 1 87.94 1 MET B O 1
ATOM 995 N N . ASN B 1 2 ? 5.656 -14.633 -2.623 1 93.06 2 ASN B N 1
ATOM 996 C CA . ASN B 1 2 ? 6.379 -14.352 -3.859 1 93.06 2 ASN B CA 1
ATOM 997 C C . ASN B 1 2 ? 7.266 -13.117 -3.723 1 93.06 2 ASN B C 1
ATOM 999 O O . ASN B 1 2 ? 7.203 -12.406 -2.713 1 93.06 2 ASN B O 1
ATOM 1003 N N . ILE B 1 3 ? 8.062 -12.836 -4.66 1 96.81 3 ILE B N 1
ATOM 1004 C CA . ILE B 1 3 ? 9.07 -11.789 -4.602 1 96.81 3 ILE B CA 1
ATOM 1005 C C . ILE B 1 3 ? 8.398 -10.43 -4.414 1 96.81 3 ILE B C 1
ATOM 1007 O O . ILE B 1 3 ? 8.875 -9.594 -3.643 1 96.81 3 ILE B O 1
ATOM 1011 N N . PHE B 1 4 ? 7.332 -10.188 -5.074 1 97.38 4 PHE B N 1
ATOM 1012 C CA . PHE B 1 4 ? 6.664 -8.906 -4.934 1 97.38 4 PHE B CA 1
ATOM 1013 C C . PHE B 1 4 ? 6.18 -8.695 -3.502 1 97.38 4 PHE B C 1
ATOM 1015 O O . PHE B 1 4 ? 6.312 -7.605 -2.947 1 97.38 4 PHE B O 1
ATOM 1022 N N . 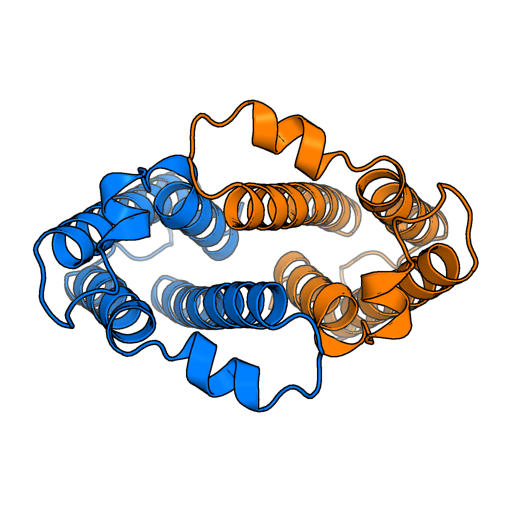SER B 1 5 ? 5.582 -9.719 -2.904 1 96.44 5 SER B N 1
ATOM 1023 C CA . SER B 1 5 ? 5.113 -9.625 -1.524 1 96.44 5 SER B CA 1
ATOM 1024 C C . SER B 1 5 ? 6.258 -9.289 -0.575 1 96.44 5 SER B C 1
ATOM 1026 O O . SER B 1 5 ? 6.098 -8.484 0.341 1 96.44 5 SER B O 1
ATOM 1028 N N . TRP B 1 6 ? 7.371 -9.922 -0.783 1 97 6 TRP B N 1
ATOM 1029 C CA . TRP B 1 6 ? 8.539 -9.625 0.044 1 97 6 TRP B CA 1
ATOM 1030 C C . TRP B 1 6 ? 8.992 -8.18 -0.152 1 97 6 TRP B C 1
ATOM 1032 O O . TRP B 1 6 ? 9.344 -7.5 0.812 1 97 6 TRP B O 1
ATOM 1042 N N . LEU B 1 7 ? 8.977 -7.742 -1.394 1 98.38 7 LEU B N 1
ATOM 1043 C CA . LEU B 1 7 ? 9.367 -6.363 -1.673 1 98.38 7 LEU B CA 1
ATOM 1044 C C . LEU B 1 7 ? 8.406 -5.383 -1.002 1 98.38 7 LEU B C 1
ATOM 1046 O O . LEU B 1 7 ? 8.836 -4.336 -0.504 1 98.38 7 LEU B O 1
ATOM 1050 N N . LEU B 1 8 ? 7.125 -5.715 -1.026 1 98.19 8 LEU B N 1
ATOM 1051 C CA . LEU B 1 8 ? 6.141 -4.859 -0.371 1 98.19 8 LEU B CA 1
ATOM 1052 C C . LEU B 1 8 ? 6.406 -4.777 1.129 1 98.19 8 LEU B C 1
ATOM 1054 O O . LEU B 1 8 ? 6.309 -3.701 1.723 1 98.19 8 LEU B O 1
ATOM 1058 N N . VAL B 1 9 ? 6.758 -5.895 1.741 1 97.81 9 VAL B N 1
ATOM 1059 C CA . VAL B 1 9 ? 7.117 -5.902 3.156 1 97.81 9 VAL B CA 1
ATOM 1060 C C . VAL B 1 9 ? 8.344 -5.016 3.383 1 97.81 9 VAL B C 1
ATOM 1062 O O . VAL B 1 9 ? 8.359 -4.195 4.305 1 97.81 9 VAL B O 1
ATOM 1065 N N . GLY B 1 10 ? 9.375 -5.16 2.568 1 98.56 10 GLY B N 1
ATOM 1066 C CA . GLY B 1 10 ? 10.547 -4.305 2.664 1 98.56 10 GLY B CA 1
ATOM 1067 C C . GLY B 1 10 ? 10.219 -2.828 2.547 1 98.56 10 GLY B C 1
ATOM 1068 O O . GLY B 1 10 ? 10.766 -2.004 3.279 1 98.56 10 GLY B O 1
ATOM 1069 N N . HIS B 1 11 ? 9.336 -2.514 1.63 1 98.56 11 HIS B N 1
ATOM 1070 C CA . HIS B 1 11 ? 8.891 -1.141 1.423 1 98.56 11 HIS B CA 1
ATOM 1071 C C . HIS B 1 11 ? 8.211 -0.586 2.67 1 98.56 11 HIS B C 1
ATOM 1073 O O . HIS B 1 11 ? 8.523 0.523 3.109 1 98.56 11 HIS B O 1
ATOM 1079 N N . LEU B 1 12 ? 7.266 -1.397 3.287 1 96.75 12 LEU B N 1
ATOM 1080 C CA . LEU B 1 12 ? 6.555 -0.954 4.48 1 96.75 12 LEU B CA 1
ATOM 1081 C C . LEU B 1 12 ? 7.512 -0.791 5.656 1 96.75 12 LEU B C 1
ATOM 1083 O O . LEU B 1 12 ? 7.426 0.19 6.398 1 96.75 12 LEU B O 1
ATOM 1087 N N . VAL B 1 13 ? 8.414 -1.67 5.789 1 96.81 13 VAL B N 1
ATOM 1088 C CA . VAL B 1 13 ? 9.391 -1.606 6.871 1 96.81 13 VAL B CA 1
ATOM 1089 C C . VAL B 1 13 ? 10.289 -0.386 6.684 1 96.81 13 VAL B C 1
ATOM 1091 O O . VAL B 1 13 ? 10.516 0.376 7.625 1 96.81 13 VAL B O 1
ATOM 1094 N N . GLY B 1 14 ? 10.797 -0.161 5.512 1 97.31 14 GLY B N 1
ATOM 1095 C CA . GLY B 1 14 ? 11.734 0.913 5.227 1 97.31 14 GLY B CA 1
ATOM 1096 C C . GLY B 1 14 ? 11.094 2.289 5.273 1 97.31 14 GLY B C 1
ATOM 1097 O O . GLY B 1 14 ? 11.68 3.23 5.812 1 97.31 14 GLY B O 1
ATOM 1098 N N . ASP B 1 15 ? 9.914 2.35 4.73 1 95.62 15 ASP B N 1
ATOM 1099 C CA . ASP B 1 15 ? 9.297 3.652 4.5 1 95.62 15 ASP B CA 1
ATOM 1100 C C . ASP B 1 15 ? 8.508 4.113 5.723 1 95.62 15 ASP B C 1
ATOM 1102 O O . ASP B 1 15 ? 8.258 5.309 5.891 1 95.62 15 ASP B O 1
ATOM 1106 N N . TRP B 1 16 ? 8.094 3.135 6.496 1 90.62 16 TRP B N 1
ATOM 1107 C CA . TRP B 1 16 ? 7.215 3.465 7.613 1 90.62 16 TRP B CA 1
ATOM 1108 C C . TRP B 1 16 ? 7.867 3.098 8.945 1 90.62 16 TRP B C 1
ATOM 1110 O O . TRP B 1 16 ? 8.172 3.973 9.758 1 90.62 16 TRP B O 1
ATOM 1120 N N . PHE B 1 17 ? 8.297 1.927 9.18 1 91.25 17 PHE B N 1
ATOM 1121 C CA . PHE B 1 17 ? 8.766 1.475 10.484 1 91.25 17 PHE B CA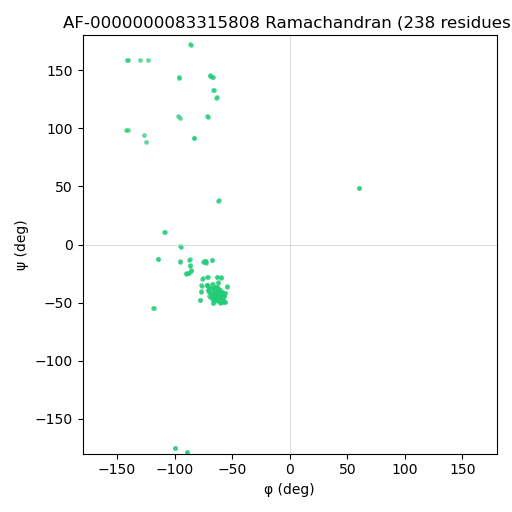 1
ATOM 1122 C C . PHE B 1 17 ? 10.156 2.016 10.781 1 91.25 17 PHE B C 1
ATOM 1124 O O . PHE B 1 17 ? 10.469 2.361 11.922 1 91.25 17 PHE B O 1
ATOM 1131 N N . LEU B 1 18 ? 10.961 2.123 9.812 1 95.38 18 LEU B N 1
ATOM 1132 C CA . LEU B 1 18 ? 12.344 2.545 10.047 1 95.38 18 LEU B CA 1
ATOM 1133 C C . LEU B 1 18 ? 12.492 4.047 9.828 1 95.38 18 LEU B C 1
ATOM 1135 O O . LEU B 1 18 ? 13.531 4.625 10.172 1 95.38 18 LEU B O 1
ATOM 1139 N N . GLN B 1 19 ? 11.5 4.719 9.195 1 94.56 19 GLN B N 1
ATOM 1140 C CA . GLN B 1 19 ? 11.523 6.172 9.062 1 94.56 19 GLN B CA 1
ATOM 1141 C C . GLN B 1 19 ? 11.25 6.848 10.406 1 94.56 19 GLN B C 1
ATOM 1143 O O . GLN B 1 19 ? 10.141 6.766 10.93 1 94.56 19 GLN B O 1
ATOM 1148 N N . ASN B 1 20 ? 12.273 7.496 10.984 1 93.06 20 ASN B N 1
ATOM 1149 C CA . ASN B 1 20 ? 12.055 8.195 12.25 1 93.06 20 ASN B CA 1
ATOM 1150 C C . ASN B 1 20 ? 11.617 9.641 12.023 1 93.06 20 ASN B C 1
ATOM 1152 O O . ASN B 1 20 ? 11.445 10.07 10.875 1 93.06 20 ASN B O 1
ATOM 1156 N N . ASP B 1 21 ? 11.414 10.391 13.102 1 93.44 21 ASP B N 1
ATOM 1157 C CA . ASP B 1 21 ? 10.867 11.742 13.031 1 93.44 21 ASP B CA 1
ATOM 1158 C C . ASP B 1 21 ? 11.812 12.68 12.273 1 93.44 21 ASP B C 1
ATOM 1160 O O . ASP B 1 21 ? 11.359 13.539 11.516 1 93.44 21 ASP B O 1
ATOM 1164 N N . TRP B 1 22 ? 13.039 12.469 12.539 1 95.06 22 TRP B N 1
ATOM 1165 C CA . TRP B 1 22 ? 14.016 13.32 11.875 1 95.06 22 TRP B CA 1
ATOM 1166 C C . TRP B 1 22 ? 13.953 13.148 10.359 1 95.06 22 TRP B C 1
ATOM 1168 O O . TRP B 1 22 ? 13.922 14.133 9.617 1 95.06 22 TRP B O 1
ATOM 1178 N N . MET B 1 23 ? 13.938 11.945 9.836 1 94.38 23 MET B N 1
ATOM 1179 C CA . MET B 1 23 ? 13.812 11.656 8.406 1 94.38 23 MET B CA 1
ATOM 1180 C C . MET B 1 23 ? 12.5 12.211 7.855 1 94.38 23 MET B C 1
ATOM 1182 O O . MET B 1 23 ? 12.5 12.898 6.832 1 94.38 23 MET B O 1
ATOM 1186 N N . ALA B 1 24 ? 11.422 11.922 8.508 1 90.94 24 ALA B N 1
ATOM 1187 C CA . ALA B 1 24 ? 10.094 12.305 8.039 1 90.94 24 ALA B CA 1
ATOM 1188 C C . ALA B 1 24 ? 9.969 13.82 7.918 1 90.94 24 ALA B C 1
ATOM 1190 O O . ALA B 1 24 ? 9.359 14.32 6.969 1 90.94 24 ALA B O 1
ATOM 1191 N N . GLN B 1 25 ? 10.508 14.562 8.789 1 90.75 25 GLN B N 1
ATOM 1192 C CA . GLN B 1 25 ? 10.328 16 8.852 1 90.75 25 GLN B CA 1
ATOM 1193 C C . GLN B 1 25 ? 11.328 16.719 7.953 1 90.75 25 GLN B C 1
ATOM 1195 O O . GLN B 1 25 ? 11.062 17.828 7.465 1 90.75 25 GLN B O 1
ATOM 1200 N N . SER B 1 26 ? 12.422 16.031 7.668 1 91.88 26 SER B N 1
ATOM 1201 C CA . SER B 1 26 ? 13.516 16.797 7.082 1 91.88 26 SER B CA 1
ATOM 1202 C C . SER B 1 26 ? 13.797 16.359 5.652 1 91.88 26 SER B C 1
ATOM 1204 O O . SER B 1 26 ? 14.484 17.047 4.902 1 91.88 26 SER B O 1
ATOM 1206 N N . LYS B 1 27 ? 13.234 15.219 5.184 1 88.5 27 LYS B N 1
ATOM 1207 C CA . LYS B 1 27 ? 13.648 14.641 3.906 1 88.5 27 LYS B CA 1
ATOM 1208 C C . LYS B 1 27 ? 13.133 15.469 2.736 1 88.5 27 LYS B C 1
ATOM 1210 O O . LYS B 1 27 ? 13.633 15.352 1.614 1 88.5 27 LYS B O 1
ATOM 1215 N N . SER B 1 28 ? 12.211 16.297 2.986 1 83.56 28 SER B N 1
ATOM 1216 C CA . SER B 1 28 ? 11.625 17.031 1.871 1 83.56 28 SER B CA 1
ATOM 1217 C C . SER B 1 28 ? 12.039 18.5 1.899 1 83.56 28 SER B C 1
ATOM 1219 O O . SER B 1 28 ? 11.477 19.328 1.169 1 83.56 28 SER B O 1
ATOM 1221 N N . THR B 1 29 ? 12.984 18.875 2.727 1 83.38 29 THR B N 1
ATOM 1222 C CA . THR B 1 29 ? 13.359 20.281 2.898 1 83.38 29 THR B CA 1
ATOM 1223 C C . THR B 1 29 ? 14.211 20.75 1.729 1 83.38 29 THR B C 1
ATOM 1225 O O . THR B 1 29 ? 14.117 21.922 1.323 1 83.38 29 THR B O 1
ATOM 1228 N N . ARG B 1 30 ? 15.086 19.891 1.298 1 85.69 30 ARG B N 1
ATOM 1229 C CA . ARG B 1 30 ? 15.914 20.125 0.122 1 85.69 30 ARG B CA 1
ATOM 1230 C C . ARG B 1 30 ? 16.078 18.844 -0.695 1 85.69 30 ARG B C 1
ATOM 1232 O O . ARG B 1 30 ? 15.93 17.75 -0.169 1 85.69 30 ARG B O 1
ATOM 1239 N N . ILE B 1 31 ? 16.406 19.047 -1.934 1 89.81 31 ILE B N 1
ATOM 1240 C CA . ILE B 1 31 ? 16.5 17.922 -2.85 1 89.81 31 ILE B CA 1
ATOM 1241 C C . ILE B 1 31 ? 17.625 16.984 -2.387 1 89.81 31 ILE B C 1
ATOM 124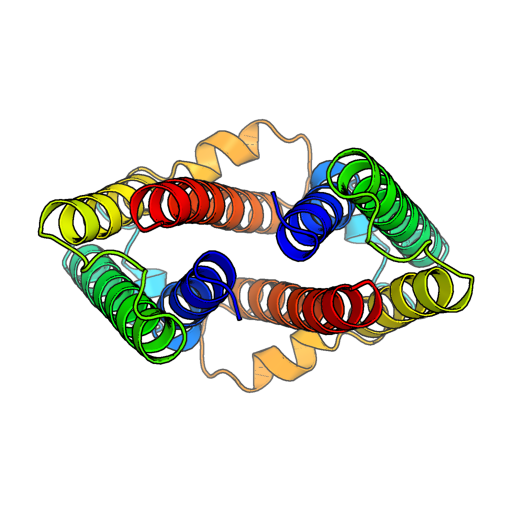3 O O . ILE B 1 31 ? 17.547 15.773 -2.58 1 89.81 31 ILE B O 1
ATOM 1247 N N . LEU B 1 32 ? 18.656 17.688 -1.922 1 90.38 32 LEU B N 1
ATOM 1248 C CA . LEU B 1 32 ? 19.766 16.891 -1.389 1 90.38 32 LEU B CA 1
ATOM 1249 C C . LEU B 1 32 ? 20.109 17.328 0.034 1 90.38 32 LEU B C 1
ATOM 1251 O O . LEU B 1 32 ? 20.656 18.406 0.245 1 90.38 32 LEU B O 1
ATOM 1255 N N . ASN B 1 33 ? 19.562 16.672 1.056 1 92.56 33 ASN B N 1
ATOM 1256 C CA . ASN B 1 33 ? 19.906 16.875 2.459 1 92.56 33 ASN B CA 1
ATOM 1257 C C . ASN B 1 33 ? 20.203 15.555 3.158 1 92.56 33 ASN B C 1
ATOM 1259 O O . ASN B 1 33 ? 19.984 14.484 2.598 1 92.56 33 ASN B O 1
ATOM 1263 N N . PRO B 1 34 ? 20.906 15.633 4.219 1 96 34 PRO B N 1
ATOM 1264 C CA . PRO B 1 34 ? 21.312 14.391 4.887 1 96 34 PRO B CA 1
ATOM 1265 C C . PRO B 1 34 ? 20.125 13.492 5.219 1 96 34 PRO B C 1
ATOM 1267 O O . PRO B 1 34 ? 20.234 12.266 5.125 1 96 34 PRO B O 1
ATOM 1270 N N . ALA B 1 35 ? 19.016 13.984 5.566 1 96.56 35 ALA B N 1
ATOM 1271 C CA . ALA B 1 35 ? 17.859 13.195 5.98 1 96.56 35 ALA B CA 1
ATOM 1272 C C . ALA B 1 35 ? 17.344 12.336 4.828 1 96.56 35 ALA B C 1
ATOM 1274 O O . ALA B 1 35 ? 17.031 11.156 5.016 1 96.56 35 ALA B O 1
ATOM 1275 N N . ILE B 1 36 ? 17.25 12.953 3.646 1 97.31 36 ILE B N 1
ATOM 1276 C CA . ILE B 1 36 ? 16.719 12.195 2.51 1 97.31 36 ILE B CA 1
ATOM 1277 C C . ILE B 1 36 ? 17.734 11.125 2.1 1 97.31 36 ILE B C 1
ATOM 1279 O O . ILE B 1 36 ? 17.344 10.023 1.703 1 97.31 36 ILE B O 1
ATOM 1283 N N . LEU B 1 37 ? 19 11.422 2.18 1 97.44 37 LEU B N 1
ATOM 1284 C CA . LEU B 1 37 ? 20.031 10.445 1.837 1 97.44 37 LEU B CA 1
ATOM 1285 C C . LEU B 1 37 ? 20 9.273 2.811 1 97.44 37 LEU B C 1
ATOM 1287 O O . LEU B 1 37 ? 20.109 8.109 2.395 1 97.44 37 LEU B O 1
ATOM 1291 N N . VAL B 1 38 ? 19.922 9.531 4.039 1 98.12 38 VAL B N 1
ATOM 1292 C CA . VAL B 1 38 ? 19.859 8.484 5.051 1 98.12 38 VAL B CA 1
ATOM 1293 C C . VAL B 1 38 ? 18.594 7.66 4.863 1 98.12 38 VAL B C 1
ATOM 1295 O O . VAL B 1 38 ? 18.625 6.426 4.906 1 98.12 38 VAL B O 1
ATOM 1298 N N . HIS B 1 39 ? 17.438 8.312 4.645 1 97.94 39 HIS B N 1
ATOM 1299 C CA . HIS B 1 39 ? 16.172 7.633 4.445 1 97.94 39 HIS B CA 1
ATOM 1300 C C . HIS B 1 39 ? 16.234 6.676 3.258 1 97.94 39 HIS B C 1
ATOM 1302 O O . HIS B 1 39 ? 15.859 5.512 3.371 1 97.94 39 HIS B O 1
ATOM 1308 N N . CYS B 1 40 ? 16.75 7.191 2.168 1 98.44 40 CYS B N 1
ATOM 1309 C CA . CYS B 1 40 ? 16.844 6.371 0.968 1 98.44 40 CYS B CA 1
ATOM 1310 C C . CYS B 1 40 ? 17.797 5.191 1.182 1 98.44 40 CYS B C 1
ATOM 1312 O O . CYS B 1 40 ? 17.562 4.105 0.649 1 98.44 40 CYS B O 1
ATOM 1314 N N . THR B 1 41 ? 18.859 5.43 1.932 1 98.62 41 THR B N 1
ATOM 1315 C CA . THR B 1 41 ? 19.797 4.355 2.23 1 98.62 41 THR B CA 1
ATOM 1316 C C . THR B 1 41 ? 19.141 3.275 3.078 1 98.62 41 THR B C 1
ATOM 1318 O O . THR B 1 41 ? 19.219 2.09 2.752 1 98.62 41 THR B O 1
ATOM 1321 N N . ILE B 1 42 ? 18.484 3.656 4.09 1 98.62 42 ILE B N 1
ATOM 1322 C CA . ILE B 1 42 ? 17.797 2.725 4.98 1 98.62 42 ILE B CA 1
ATOM 1323 C C . ILE B 1 42 ? 16.703 1.987 4.211 1 98.62 42 ILE B C 1
ATOM 1325 O O . ILE B 1 42 ? 16.547 0.773 4.359 1 98.62 42 ILE B O 1
ATOM 1329 N N . TYR B 1 43 ? 16 2.711 3.416 1 98.69 43 TYR B N 1
ATOM 1330 C CA . TYR B 1 43 ? 14.961 2.113 2.576 1 98.69 43 TYR B CA 1
ATOM 1331 C C . TYR B 1 43 ? 15.555 1.053 1.656 1 98.69 43 TYR B C 1
ATOM 1333 O O . TYR B 1 43 ? 15.023 -0.057 1.558 1 98.69 43 TYR B O 1
ATOM 1341 N N . THR B 1 44 ? 16.625 1.428 1.033 1 98.81 44 THR B N 1
ATOM 1342 C CA . THR B 1 44 ? 17.281 0.522 0.093 1 98.81 44 THR B CA 1
ATOM 1343 C C . THR B 1 44 ? 17.766 -0.732 0.805 1 98.81 44 THR B C 1
ATOM 1345 O O . THR B 1 44 ? 17.641 -1.842 0.286 1 98.81 44 THR B O 1
ATOM 1348 N N . LEU B 1 45 ? 18.359 -0.594 1.981 1 98.69 45 LEU B N 1
ATOM 1349 C CA . LEU B 1 45 ? 18.812 -1.734 2.771 1 98.69 45 LEU B CA 1
ATOM 1350 C C . LEU B 1 45 ? 17.641 -2.641 3.135 1 98.69 45 LEU B C 1
ATOM 1352 O O . LEU B 1 45 ? 17.781 -3.867 3.141 1 98.69 45 LEU B O 1
ATOM 1356 N N . ALA B 1 46 ? 16.5 -2.049 3.469 1 98.75 46 ALA B N 1
ATOM 1357 C CA . ALA B 1 46 ? 15.297 -2.83 3.766 1 98.75 46 ALA B CA 1
ATOM 1358 C C . ALA B 1 46 ? 14.852 -3.635 2.549 1 98.75 46 ALA B C 1
ATOM 1360 O O . ALA B 1 46 ? 14.461 -4.801 2.674 1 98.75 46 ALA B O 1
ATOM 1361 N N . ILE B 1 47 ? 14.891 -3.006 1.412 1 98.81 47 ILE B N 1
ATOM 1362 C CA . ILE B 1 47 ? 14.5 -3.672 0.175 1 98.81 47 ILE B CA 1
ATOM 1363 C C . ILE B 1 47 ? 15.469 -4.809 -0.129 1 98.81 47 ILE B C 1
ATOM 1365 O O . ILE B 1 47 ? 15.055 -5.914 -0.486 1 98.81 47 ILE B O 1
ATOM 1369 N N . VAL B 1 48 ? 16.781 -4.574 0.017 1 98.44 48 VAL B N 1
ATOM 1370 C CA . VAL B 1 48 ? 17.797 -5.59 -0.229 1 98.44 48 VAL B CA 1
ATOM 1371 C C . VAL B 1 48 ? 17.609 -6.758 0.738 1 98.44 48 VAL B C 1
ATOM 1373 O O . VAL B 1 48 ? 17.719 -7.922 0.349 1 98.44 48 VAL B O 1
ATOM 1376 N N . ALA B 1 49 ? 17.359 -6.477 1.966 1 98.38 49 ALA B N 1
ATOM 1377 C CA . ALA B 1 49 ? 17.078 -7.527 2.941 1 98.38 49 ALA B CA 1
ATOM 1378 C C . ALA B 1 49 ? 15.875 -8.359 2.52 1 98.38 49 ALA B C 1
ATOM 1380 O O . ALA B 1 49 ? 15.891 -9.586 2.635 1 98.38 49 ALA B O 1
ATOM 1381 N N . ALA B 1 50 ? 14.828 -7.672 2.076 1 98.44 50 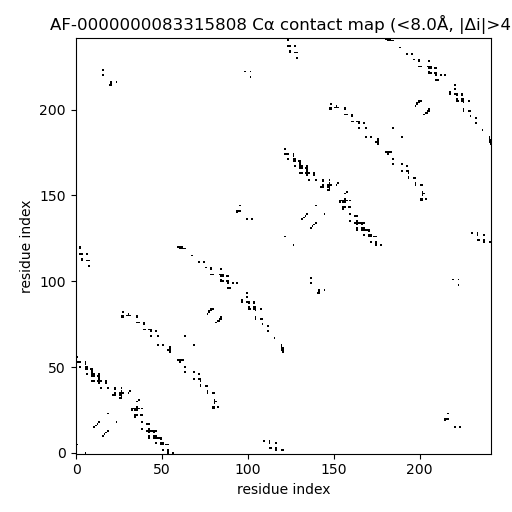ALA B N 1
ATOM 1382 C CA . ALA B 1 50 ? 13.633 -8.359 1.608 1 98.44 50 ALA B CA 1
ATOM 1383 C C . ALA B 1 50 ? 13.953 -9.289 0.438 1 98.44 50 ALA B C 1
ATOM 1385 O O . ALA B 1 50 ? 13.438 -10.406 0.36 1 98.44 50 ALA B O 1
ATOM 1386 N N . ILE B 1 51 ? 14.766 -8.844 -0.483 1 98.38 51 ILE B N 1
ATOM 1387 C CA . ILE B 1 51 ? 15.188 -9.656 -1.615 1 98.38 51 ILE B CA 1
ATOM 1388 C C . ILE B 1 51 ? 15.922 -10.898 -1.109 1 98.38 51 ILE B C 1
ATOM 1390 O O . ILE B 1 51 ? 15.695 -12.008 -1.599 1 98.38 51 ILE B O 1
ATOM 1394 N N . GLY B 1 52 ? 16.844 -10.703 -0.153 1 97.75 52 GLY B N 1
ATOM 1395 C CA . GLY B 1 52 ? 17.547 -11.828 0.433 1 97.75 52 GLY B CA 1
ATOM 1396 C C . GLY B 1 52 ? 16.609 -12.859 1.045 1 97.75 52 GLY B C 1
ATOM 1397 O O . GLY B 1 52 ? 16.797 -14.062 0.856 1 97.75 52 GLY B O 1
ATOM 1398 N N . LEU B 1 53 ? 15.625 -12.414 1.774 1 97.75 53 LEU B N 1
ATOM 1399 C CA . LEU B 1 53 ? 14.648 -13.312 2.381 1 97.75 53 LEU B CA 1
ATOM 1400 C C . LEU B 1 53 ? 13.836 -14.039 1.312 1 97.75 53 LEU B C 1
ATOM 1402 O O . LEU B 1 53 ? 13.539 -15.227 1.455 1 97.75 53 LEU B O 1
ATOM 1406 N N . ALA B 1 54 ? 13.445 -13.297 0.281 1 97.5 54 ALA B N 1
ATOM 1407 C CA . ALA B 1 54 ? 12.719 -13.906 -0.831 1 97.5 54 ALA B CA 1
ATOM 1408 C C . ALA B 1 54 ? 13.539 -15.023 -1.477 1 97.5 54 ALA B C 1
ATOM 1410 O O . ALA B 1 54 ? 13.008 -16.094 -1.793 1 97.5 54 ALA B O 1
ATOM 1411 N N . ARG B 1 55 ? 14.789 -14.836 -1.665 1 97.25 55 ARG B N 1
ATOM 1412 C CA . ARG B 1 55 ? 15.664 -15.797 -2.342 1 97.25 55 ARG B CA 1
ATOM 1413 C C . ARG B 1 55 ? 15.906 -17.031 -1.471 1 97.25 55 ARG B C 1
ATOM 1415 O O . ARG B 1 55 ? 16.188 -18.109 -1.983 1 97.25 55 ARG B O 1
ATOM 1422 N N . ARG B 1 56 ? 15.852 -16.891 -0.204 1 96.81 56 ARG B N 1
ATOM 1423 C CA . ARG B 1 56 ? 15.945 -18.047 0.686 1 96.81 56 ARG B CA 1
ATOM 1424 C C . ARG B 1 56 ? 14.781 -19 0.456 1 96.81 56 ARG B C 1
ATOM 1426 O O . ARG B 1 56 ? 14.938 -20.219 0.572 1 96.81 56 ARG B O 1
ATOM 1433 N N . SER B 1 57 ? 13.664 -18.438 0.103 1 93.06 57 SER B N 1
ATOM 1434 C CA . SER B 1 57 ? 12.461 -19.219 -0.113 1 93.06 57 SER B CA 1
ATOM 1435 C C . SER B 1 57 ? 12.352 -19.688 -1.563 1 93.06 57 SER B C 1
ATOM 1437 O O . SER B 1 57 ? 11.648 -20.656 -1.864 1 93.06 57 SER B O 1
ATOM 1439 N N . ASP B 1 58 ? 12.945 -19 -2.473 1 95.31 58 ASP B N 1
ATOM 1440 C CA . ASP B 1 58 ? 12.945 -19.297 -3.902 1 95.31 58 ASP B CA 1
ATOM 1441 C C . ASP B 1 58 ? 14.312 -19.031 -4.523 1 95.31 58 ASP B C 1
ATOM 1443 O O . ASP B 1 58 ? 14.578 -17.906 -4.973 1 95.31 58 ASP B O 1
ATOM 1447 N N . ALA B 1 59 ? 15.047 -20 -4.688 1 94.5 59 ALA B N 1
ATOM 1448 C CA . ALA B 1 59 ? 16.438 -19.891 -5.121 1 94.5 59 ALA B CA 1
ATOM 1449 C C . ALA B 1 59 ? 16.516 -19.531 -6.605 1 94.5 59 ALA B C 1
ATOM 1451 O O . ALA B 1 59 ? 17.594 -19.188 -7.105 1 94.5 59 ALA B O 1
ATOM 1452 N N . SER B 1 60 ? 15.43 -19.656 -7.285 1 96.25 60 SER B N 1
ATOM 1453 C CA . SER B 1 60 ? 15.445 -19.375 -8.719 1 96.25 60 SER B CA 1
ATOM 1454 C C . SER B 1 60 ? 15.5 -17.875 -8.977 1 96.25 60 SER B C 1
ATOM 1456 O O . SER B 1 60 ? 15.773 -17.438 -10.102 1 96.25 60 SER B O 1
ATOM 1458 N N . LEU B 1 61 ? 15.227 -17.062 -7.98 1 96.38 61 LEU B N 1
ATOM 1459 C CA . LEU B 1 61 ? 15.266 -15.617 -8.109 1 96.38 61 LEU B CA 1
ATOM 1460 C C . LEU B 1 61 ? 16.688 -15.125 -8.352 1 96.38 61 LEU B C 1
ATOM 1462 O O . LEU B 1 61 ? 17.641 -15.656 -7.766 1 96.38 61 LEU B O 1
ATOM 1466 N N . GLN B 1 62 ? 16.797 -14.109 -9.141 1 95.56 62 GLN B N 1
ATOM 1467 C CA . GLN B 1 62 ? 18.094 -13.539 -9.469 1 95.56 62 GLN B CA 1
ATOM 1468 C C . GLN B 1 62 ? 18.719 -12.844 -8.258 1 95.56 62 GLN B C 1
ATOM 1470 O O . GLN B 1 62 ? 18 -12.297 -7.422 1 95.56 62 GLN B O 1
ATOM 1475 N N . GLU B 1 63 ? 20 -12.914 -8.164 1 94.81 63 GLU B N 1
ATOM 1476 C CA . GLU B 1 63 ? 20.734 -12.117 -7.176 1 94.81 63 GLU B CA 1
ATOM 1477 C C . GLU B 1 63 ? 20.641 -10.633 -7.5 1 94.81 63 GLU B C 1
ATOM 1479 O O . GLU B 1 63 ? 20.734 -10.242 -8.664 1 94.81 63 GLU B O 1
ATOM 1484 N N . PRO B 1 64 ? 20.328 -9.898 -6.449 1 93.69 64 PRO B N 1
ATOM 1485 C CA . PRO B 1 64 ? 20.328 -8.461 -6.75 1 93.69 64 PRO B CA 1
ATOM 1486 C C . PRO B 1 64 ? 21.719 -7.949 -7.145 1 93.69 64 PRO B C 1
ATOM 1488 O O . PRO B 1 64 ? 22.688 -8.211 -6.445 1 93.69 64 PRO B O 1
ATOM 1491 N N . ASP B 1 65 ? 21.766 -7.316 -8.281 1 94.25 65 ASP B N 1
ATOM 1492 C CA . ASP B 1 65 ? 23.016 -6.711 -8.711 1 94.25 65 ASP B CA 1
ATOM 1493 C C . ASP B 1 65 ? 23.031 -5.211 -8.43 1 94.25 65 ASP B C 1
ATOM 1495 O O . ASP B 1 65 ? 22.156 -4.699 -7.734 1 94.25 65 ASP B O 1
ATOM 1499 N N . LEU B 1 66 ? 24.062 -4.516 -8.867 1 96 66 LEU B N 1
ATOM 1500 C CA . LEU B 1 66 ? 24.25 -3.102 -8.562 1 96 66 LEU B CA 1
ATOM 1501 C C . LEU B 1 66 ? 23.125 -2.264 -9.164 1 96 66 LEU B C 1
ATOM 1503 O O . LEU B 1 66 ? 22.75 -1.238 -8.594 1 96 66 LEU B O 1
ATOM 1507 N N . TRP B 1 67 ? 22.578 -2.746 -10.211 1 95.69 67 TRP B N 1
ATOM 1508 C CA . TRP B 1 67 ? 21.5 -2.016 -10.867 1 95.69 67 TRP B CA 1
ATOM 1509 C C . TRP B 1 67 ? 20.234 -2.023 -10.016 1 95.69 67 TRP B C 1
ATOM 1511 O O . TRP B 1 67 ? 19.516 -1.026 -9.953 1 95.69 67 TRP B O 1
ATOM 1521 N N . VAL B 1 68 ? 19.938 -3.125 -9.336 1 97.25 68 VAL B N 1
ATOM 1522 C CA . VAL B 1 68 ? 18.781 -3.225 -8.461 1 97.25 68 VAL B CA 1
ATOM 1523 C C . VAL B 1 68 ? 18.922 -2.246 -7.297 1 97.25 68 VAL B C 1
ATOM 1525 O O . VAL B 1 68 ? 17.969 -1.539 -6.953 1 97.25 68 VAL B O 1
ATOM 1528 N N . ILE B 1 69 ? 20.109 -2.16 -6.766 1 98 69 ILE B N 1
ATOM 1529 C CA . ILE B 1 69 ? 20.391 -1.266 -5.652 1 98 69 ILE B CA 1
ATOM 1530 C C . ILE B 1 69 ? 20.266 0.186 -6.105 1 98 69 ILE B C 1
ATOM 1532 O O . ILE B 1 69 ? 19.609 0.995 -5.445 1 98 69 ILE B O 1
ATOM 1536 N N . ALA B 1 70 ? 20.875 0.468 -7.258 1 98.31 70 ALA B N 1
ATOM 1537 C CA . ALA B 1 70 ? 20.875 1.827 -7.793 1 98.31 70 ALA B CA 1
ATOM 1538 C C . ALA B 1 70 ? 19.453 2.289 -8.117 1 98.31 70 ALA B C 1
ATOM 1540 O O . ALA B 1 70 ? 19.047 3.396 -7.75 1 98.31 70 ALA B O 1
ATOM 1541 N N . VAL B 1 71 ? 18.703 1.454 -8.781 1 98.38 71 VAL B N 1
ATOM 1542 C CA . VAL B 1 71 ? 17.344 1.807 -9.172 1 98.38 71 VAL B CA 1
ATOM 1543 C C . VAL B 1 71 ? 16.484 1.99 -7.926 1 98.38 71 VAL B C 1
ATOM 1545 O O . VAL B 1 71 ? 15.641 2.898 -7.867 1 98.38 71 VAL B O 1
ATOM 1548 N N . THR B 1 72 ? 16.625 1.087 -6.934 1 98.75 72 THR B N 1
ATOM 1549 C CA . THR B 1 72 ? 15.875 1.209 -5.691 1 98.75 72 THR B CA 1
ATOM 1550 C C . THR B 1 72 ? 16.156 2.547 -5.016 1 98.75 72 THR B C 1
ATOM 1552 O O . THR B 1 72 ? 15.234 3.299 -4.703 1 98.75 72 THR B O 1
ATOM 1555 N N . PHE B 1 73 ? 17.406 2.863 -4.883 1 98.69 73 PHE B N 1
ATOM 1556 C CA . PHE B 1 73 ? 17.812 4.09 -4.207 1 98.69 73 PHE B CA 1
ATOM 1557 C C . PHE B 1 73 ? 17.375 5.316 -5.004 1 98.69 73 PHE B C 1
ATOM 1559 O O . PHE B 1 73 ? 16.734 6.219 -4.461 1 98.69 73 PHE B O 1
ATOM 1566 N N . LEU B 1 74 ? 17.672 5.348 -6.273 1 98.44 74 LEU B N 1
ATOM 1567 C CA . LEU B 1 74 ? 17.469 6.539 -7.094 1 98.44 74 LEU B CA 1
ATOM 1568 C C . LEU B 1 74 ? 15.984 6.793 -7.328 1 98.44 74 LEU B C 1
ATOM 1570 O O . LEU B 1 74 ? 15.555 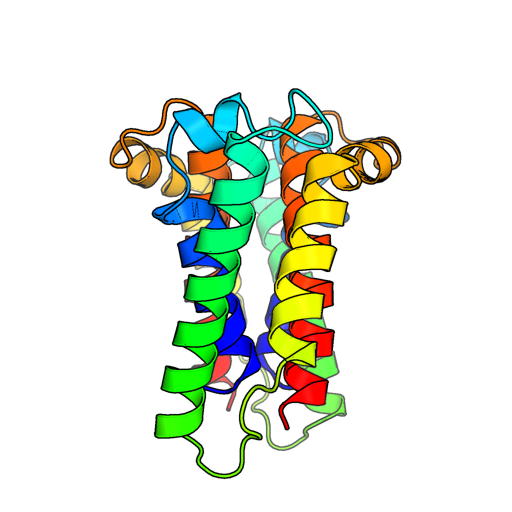7.945 -7.387 1 98.44 74 LEU B O 1
ATOM 1574 N N . SER B 1 75 ? 15.211 5.777 -7.543 1 98.5 75 SER B N 1
ATOM 1575 C CA . SER B 1 75 ? 13.773 5.973 -7.715 1 98.5 75 SER B CA 1
ATOM 1576 C C . SER B 1 75 ? 13.125 6.48 -6.43 1 98.5 75 SER B C 1
ATOM 1578 O O . SER B 1 75 ? 12.273 7.371 -6.469 1 98.5 75 SER B O 1
ATOM 1580 N N . HIS B 1 76 ? 13.562 5.922 -5.246 1 98.44 76 HIS B N 1
ATOM 1581 C CA . HIS B 1 76 ? 13.047 6.387 -3.965 1 98.44 76 HIS B CA 1
ATOM 1582 C C . HIS B 1 76 ? 13.406 7.852 -3.725 1 98.44 76 HIS B C 1
ATOM 1584 O O . HIS B 1 76 ? 12.555 8.648 -3.326 1 98.44 76 HIS B O 1
ATOM 1590 N N . TRP B 1 77 ? 14.648 8.125 -4 1 97.88 77 TRP B N 1
ATOM 1591 C CA . TRP B 1 77 ? 15.109 9.5 -3.885 1 97.88 77 TRP B CA 1
ATOM 1592 C C . TRP B 1 77 ? 14.32 10.422 -4.809 1 97.88 77 TRP B C 1
ATOM 1594 O O . TRP B 1 77 ? 13.867 11.492 -4.391 1 97.88 77 TRP B O 1
ATOM 1604 N N . PHE B 1 78 ? 14.172 10.039 -6.012 1 97.06 78 PHE B N 1
ATOM 1605 C CA . PHE B 1 78 ? 13.484 10.859 -7.008 1 97.06 78 PHE B CA 1
ATOM 1606 C C . PHE B 1 78 ? 12.047 11.117 -6.59 1 97.06 78 PHE B C 1
ATOM 1608 O O . PHE B 1 78 ? 11.586 12.266 -6.613 1 97.06 78 PHE B O 1
ATOM 1615 N N . ILE B 1 79 ? 11.273 10.133 -6.207 1 96.56 79 ILE B N 1
ATOM 1616 C CA . ILE B 1 79 ? 9.867 10.258 -5.812 1 96.56 79 ILE B CA 1
ATOM 1617 C C . ILE B 1 79 ? 9.75 11.18 -4.602 1 96.56 79 ILE B C 1
ATOM 1619 O O . ILE B 1 79 ? 8.914 12.078 -4.578 1 96.56 79 ILE B O 1
ATOM 1623 N N . ASP B 1 80 ? 10.648 10.953 -3.658 1 95.75 80 ASP B N 1
ATOM 1624 C CA . ASP B 1 80 ? 10.562 11.695 -2.406 1 95.75 80 ASP B CA 1
ATOM 1625 C C . ASP B 1 80 ? 11.094 13.117 -2.574 1 95.75 80 ASP B C 1
ATOM 1627 O O . ASP B 1 80 ? 10.469 14.078 -2.123 1 95.75 80 ASP B O 1
ATOM 1631 N N . ALA B 1 81 ? 12.242 13.297 -3.174 1 93.06 81 ALA B N 1
ATOM 1632 C CA . ALA B 1 81 ? 12.953 14.578 -3.223 1 93.06 81 ALA B CA 1
ATOM 1633 C C . ALA B 1 81 ? 12.25 15.562 -4.152 1 93.06 81 ALA B C 1
ATOM 1635 O O . ALA B 1 81 ? 12.25 16.766 -3.9 1 93.06 81 ALA B O 1
ATOM 1636 N N . VAL B 1 82 ? 11.68 15.062 -5.211 1 90.94 82 VAL B N 1
ATOM 1637 C CA . VAL B 1 82 ? 11.062 15.977 -6.176 1 90.94 82 VAL B CA 1
ATOM 1638 C C . VAL B 1 82 ? 9.57 16.109 -5.883 1 90.94 82 VAL B C 1
ATOM 1640 O O . VAL B 1 82 ? 8.852 16.812 -6.605 1 90.94 82 VAL B O 1
ATOM 1643 N N . HIS B 1 83 ? 9.023 15.422 -4.887 1 90.56 83 HIS B N 1
ATOM 1644 C CA . HIS B 1 83 ? 7.645 15.508 -4.426 1 90.56 83 HIS B CA 1
ATOM 1645 C C . HIS B 1 83 ? 6.668 15.141 -5.539 1 90.56 83 HIS B C 1
ATOM 1647 O O . HIS B 1 83 ? 5.699 15.859 -5.785 1 90.56 83 HIS B O 1
ATOM 1653 N N . LEU B 1 84 ? 6.945 14.086 -6.133 1 90.06 84 LEU B N 1
ATOM 1654 C CA . LEU B 1 84 ? 6.137 13.641 -7.262 1 90.06 84 LEU B CA 1
ATOM 1655 C C . LEU B 1 84 ? 4.707 13.352 -6.824 1 90.06 84 LEU B C 1
ATOM 1657 O O . LEU B 1 84 ? 3.758 13.633 -7.559 1 90.06 84 LEU B O 1
ATOM 1661 N N . ALA B 1 85 ? 4.527 12.82 -5.66 1 90.12 85 ALA B N 1
ATOM 1662 C CA . ALA B 1 85 ? 3.205 12.469 -5.145 1 90.12 85 ALA B CA 1
ATOM 1663 C C . ALA B 1 85 ? 2.334 13.711 -4.98 1 90.12 85 ALA B C 1
ATOM 1665 O O . ALA B 1 85 ? 1.121 13.664 -5.199 1 90.12 85 ALA B O 1
ATOM 1666 N N . GLU B 1 86 ? 2.939 14.766 -4.52 1 87.75 86 GLU B N 1
ATOM 1667 C CA . GLU B 1 86 ? 2.209 16.031 -4.398 1 87.75 86 GLU B CA 1
ATOM 1668 C C . GLU B 1 86 ? 1.741 16.531 -5.762 1 87.75 86 GLU B C 1
ATOM 1670 O O . GLU B 1 86 ? 0.609 17 -5.902 1 87.75 86 GLU B O 1
ATOM 1675 N N . ARG B 1 87 ? 2.586 16.422 -6.652 1 84.94 87 ARG B N 1
ATOM 1676 C CA . ARG B 1 87 ? 2.264 16.859 -8.008 1 84.94 87 ARG B CA 1
ATOM 1677 C C . ARG B 1 87 ? 1.118 16.047 -8.594 1 84.94 87 ARG B C 1
ATOM 1679 O O . ARG B 1 87 ? 0.203 16.594 -9.203 1 84.94 87 ARG B O 1
ATOM 1686 N N . TRP B 1 88 ? 1.141 14.75 -8.359 1 82.25 88 TRP B N 1
ATOM 1687 C CA . TRP B 1 88 ? 0.096 13.852 -8.836 1 82.25 88 TRP B CA 1
ATOM 1688 C C . TRP B 1 88 ? -1.21 14.086 -8.086 1 82.25 88 TRP B C 1
ATOM 1690 O O . TRP B 1 88 ? -2.285 14.109 -8.695 1 82.25 88 TRP B O 1
ATOM 1700 N N . GLY B 1 89 ? -1.117 14.219 -6.801 1 80.38 89 GLY B N 1
ATOM 1701 C CA . GLY B 1 89 ? -2.299 14.391 -5.969 1 80.38 89 GLY B CA 1
ATOM 1702 C C . GLY B 1 89 ? -3.1 15.625 -6.328 1 80.38 89 GLY B C 1
ATOM 1703 O O . GLY B 1 89 ? -4.328 15.641 -6.199 1 80.38 89 GLY B O 1
ATOM 1704 N N . ARG B 1 90 ? -2.498 16.625 -6.848 1 81.06 90 ARG B N 1
ATOM 1705 C CA . ARG B 1 90 ? -3.168 17.859 -7.23 1 81.06 90 ARG B CA 1
ATOM 1706 C C . ARG B 1 90 ? -4.113 17.641 -8.406 1 81.06 90 ARG B C 1
ATOM 1708 O O . ARG B 1 90 ? -5.047 18.422 -8.617 1 81.06 90 ARG B O 1
ATOM 1715 N N . LEU B 1 91 ? -3.939 16.562 -8.961 1 78.69 91 LEU B N 1
ATOM 1716 C CA . LEU B 1 91 ? -4.777 16.25 -10.109 1 78.69 91 LEU B CA 1
ATOM 1717 C C . LEU B 1 91 ? -6.086 15.609 -9.672 1 78.69 91 LEU B C 1
ATOM 1719 O O . LEU B 1 91 ? -7.07 15.609 -10.414 1 78.69 91 LEU B O 1
ATOM 1723 N N . LEU B 1 92 ? -6.043 15.102 -8.406 1 73.12 92 LEU B N 1
ATOM 1724 C CA . LEU B 1 92 ? -7.227 14.414 -7.91 1 73.12 92 LEU B CA 1
ATOM 1725 C C . LEU B 1 92 ? -8.102 15.359 -7.094 1 73.12 92 LEU B C 1
ATOM 1727 O O . LEU B 1 92 ? -7.594 16.203 -6.352 1 73.12 92 LEU B O 1
ATOM 1731 N N . ARG B 1 93 ? -9.219 15.781 -7.5 1 70.81 93 ARG B N 1
ATOM 1732 C CA . ARG B 1 93 ? -10.195 16.719 -6.949 1 70.81 93 ARG B CA 1
ATOM 1733 C C . ARG B 1 93 ? -10.734 16.219 -5.613 1 70.81 93 ARG B C 1
ATOM 1735 O O . ARG B 1 93 ? -11.945 16.25 -5.371 1 70.81 93 ARG B O 1
ATOM 1742 N N . GLN B 1 94 ? -9.852 15.602 -4.773 1 75.06 94 GLN B N 1
ATOM 1743 C CA . GLN B 1 94 ? -10.273 15.234 -3.426 1 75.06 94 GLN B CA 1
ATOM 1744 C C . GLN B 1 94 ? -9.867 16.297 -2.41 1 75.06 94 GLN B C 1
ATOM 1746 O O . GLN B 1 94 ? -8.797 16.906 -2.531 1 75.06 94 GLN B O 1
ATOM 1751 N N . SER B 1 95 ? -10.711 16.453 -1.479 1 79.88 95 SER B N 1
ATOM 1752 C CA . SER B 1 95 ? -10.523 17.562 -0.54 1 79.88 95 SER B CA 1
ATOM 1753 C C . SER B 1 95 ? -9.422 17.25 0.468 1 79.88 95 SER B C 1
ATOM 1755 O O . SER B 1 95 ? -8.766 18.156 0.987 1 79.88 95 SER B O 1
ATOM 1757 N N . ASP B 1 96 ? -9.281 15.945 0.745 1 86.75 96 ASP B N 1
ATOM 1758 C CA . ASP B 1 96 ? -8.234 15.547 1.681 1 86.75 96 ASP B CA 1
ATOM 1759 C C . ASP B 1 96 ? -6.883 15.422 0.976 1 86.75 96 ASP B C 1
ATOM 1761 O O . ASP B 1 96 ? -6.477 14.32 0.594 1 86.75 96 ASP B O 1
ATOM 1765 N N . ARG B 1 97 ? -6.172 16.453 0.967 1 88.81 97 ARG B N 1
ATOM 1766 C CA . ARG B 1 97 ? -4.938 16.547 0.196 1 88.81 97 ARG B CA 1
ATOM 1767 C C . ARG B 1 97 ? -3.838 15.695 0.812 1 88.81 97 ARG B C 1
ATOM 1769 O O . ARG B 1 97 ? -2.994 15.148 0.098 1 88.81 97 ARG B O 1
ATOM 1776 N N . THR B 1 98 ? -3.805 15.602 2.119 1 91.5 98 THR B N 1
ATOM 1777 C CA . THR B 1 98 ? -2.795 14.789 2.793 1 91.5 98 THR B CA 1
ATOM 1778 C C . THR B 1 98 ? -2.967 13.312 2.447 1 91.5 98 THR B C 1
ATOM 1780 O O . THR B 1 98 ? -1.998 12.633 2.1 1 91.5 98 THR B O 1
ATOM 1783 N N . PHE B 1 99 ? -4.211 12.828 2.512 1 92.44 99 PHE B N 1
ATOM 1784 C CA . PHE B 1 99 ? -4.512 11.453 2.143 1 92.44 99 PHE B CA 1
ATOM 1785 C C . PHE B 1 99 ? -4.094 11.172 0.704 1 92.44 99 PHE B C 1
ATOM 1787 O O . PHE B 1 99 ? -3.436 10.172 0.427 1 92.44 99 PHE B O 1
ATOM 1794 N N . VAL B 1 100 ? -4.438 12.062 -0.191 1 92 100 VAL B N 1
ATOM 1795 C CA . VAL B 1 100 ? -4.164 11.891 -1.613 1 92 100 VAL B CA 1
ATOM 1796 C C . VAL B 1 100 ? -2.654 11.836 -1.845 1 92 100 VAL B C 1
ATOM 1798 O O . VAL B 1 100 ? -2.164 10.984 -2.59 1 92 100 VAL B O 1
ATOM 1801 N N . ARG B 1 101 ? -1.967 12.695 -1.21 1 93 101 ARG B N 1
ATOM 1802 C CA . ARG B 1 101 ? -0.515 12.742 -1.352 1 93 101 ARG B CA 1
ATOM 1803 C C . ARG B 1 101 ? 0.123 11.438 -0.882 1 93 101 ARG B C 1
ATOM 1805 O O . ARG B 1 101 ? 0.993 10.891 -1.56 1 93 101 ARG B O 1
ATOM 1812 N N . ILE B 1 102 ? -0.304 10.969 0.251 1 94.56 102 ILE B N 1
ATOM 1813 C CA . ILE B 1 102 ? 0.281 9.766 0.822 1 94.56 102 ILE B CA 1
ATOM 1814 C C . ILE B 1 102 ? -0.059 8.562 -0.055 1 94.56 102 ILE B C 1
ATOM 1816 O O . ILE B 1 102 ? 0.807 7.73 -0.347 1 94.56 102 ILE B O 1
ATOM 1820 N N . MET B 1 103 ? -1.279 8.484 -0.493 1 95.12 103 MET B N 1
ATOM 1821 C CA . MET B 1 103 ? -1.684 7.363 -1.333 1 95.12 103 MET B CA 1
ATOM 1822 C C . MET B 1 103 ? -0.98 7.414 -2.686 1 95.12 103 MET B C 1
ATOM 1824 O O . MET B 1 103 ? -0.586 6.379 -3.225 1 95.12 103 MET B O 1
ATOM 1828 N N . ALA B 1 104 ? -0.882 8.602 -3.252 1 94.56 104 ALA B N 1
ATOM 1829 C CA . ALA B 1 104 ? -0.123 8.758 -4.492 1 94.56 104 ALA B CA 1
ATOM 1830 C C . ALA B 1 104 ? 1.328 8.32 -4.305 1 94.56 104 ALA B C 1
ATOM 1832 O O . ALA B 1 104 ? 1.887 7.621 -5.152 1 94.56 104 ALA B O 1
ATOM 1833 N N . ASP B 1 105 ? 1.95 8.758 -3.223 1 96.19 105 ASP B N 1
ATOM 1834 C CA . ASP B 1 105 ? 3.322 8.391 -2.889 1 96.19 105 ASP B CA 1
ATOM 1835 C C . ASP B 1 105 ? 3.482 6.871 -2.805 1 96.19 105 ASP B C 1
ATOM 1837 O O . ASP B 1 105 ? 4.371 6.301 -3.439 1 96.19 105 ASP B O 1
ATOM 1841 N N . GLN B 1 106 ? 2.598 6.254 -2.074 1 96.62 106 GLN B N 1
ATOM 1842 C CA . GLN B 1 106 ? 2.629 4.801 -1.926 1 96.62 106 GLN B CA 1
ATOM 1843 C C . GLN B 1 106 ? 2.434 4.105 -3.27 1 96.62 106 GLN B C 1
ATOM 1845 O O . GLN B 1 106 ? 3.096 3.109 -3.562 1 96.62 106 GLN B O 1
ATOM 1850 N N . THR B 1 107 ? 1.52 4.613 -4.078 1 96.06 107 THR B N 1
ATOM 1851 C CA . THR B 1 107 ? 1.266 4.035 -5.395 1 96.06 107 THR B CA 1
ATOM 1852 C C . THR B 1 107 ? 2.52 4.09 -6.262 1 96.06 107 THR B C 1
ATOM 1854 O O . THR B 1 107 ? 2.883 3.104 -6.902 1 96.06 107 THR B O 1
ATOM 1857 N N . LEU B 1 108 ? 3.152 5.219 -6.273 1 96.94 108 LEU B N 1
ATOM 1858 C CA . LEU B 1 108 ? 4.367 5.379 -7.066 1 96.94 108 LEU B CA 1
ATOM 1859 C C . LEU B 1 108 ? 5.441 4.391 -6.625 1 96.94 108 LEU B C 1
ATOM 1861 O O . LEU B 1 108 ? 6.094 3.762 -7.457 1 96.94 108 LEU B O 1
ATOM 1865 N N . HIS B 1 109 ? 5.629 4.238 -5.336 1 98.25 109 HIS B N 1
ATOM 1866 C CA . HIS B 1 109 ? 6.621 3.295 -4.836 1 98.25 109 HIS B CA 1
ATOM 1867 C C . HIS B 1 109 ? 6.234 1.859 -5.176 1 98.25 109 HIS B C 1
ATOM 1869 O O . HIS B 1 109 ? 7.094 1.048 -5.527 1 98.25 109 HIS B O 1
ATOM 1875 N N . VAL B 1 110 ? 4.992 1.551 -5.105 1 97.56 110 VAL B N 1
ATOM 1876 C CA . VAL B 1 110 ? 4.527 0.207 -5.434 1 97.56 110 VAL B CA 1
ATOM 1877 C C . VAL B 1 110 ? 4.797 -0.089 -6.906 1 97.56 110 VAL B C 1
ATOM 1879 O O . VAL B 1 110 ? 5.16 -1.213 -7.262 1 97.56 110 VAL B O 1
ATOM 1882 N N . VAL B 1 111 ? 4.613 0.872 -7.766 1 97.19 111 VAL B N 1
ATOM 1883 C CA . VAL B 1 111 ? 4.91 0.7 -9.18 1 97.19 111 VAL B CA 1
ATOM 1884 C C . VAL B 1 111 ? 6.383 0.342 -9.367 1 97.19 111 VAL B C 1
ATOM 1886 O O . VAL B 1 111 ? 6.719 -0.551 -10.141 1 97.19 111 VAL B O 1
ATOM 1889 N N . VAL B 1 112 ? 7.242 1.057 -8.664 1 98.19 112 VAL B N 1
ATOM 1890 C CA . VAL B 1 112 ? 8.672 0.752 -8.719 1 98.19 112 VAL B CA 1
ATOM 1891 C C . VAL B 1 112 ? 8.906 -0.688 -8.266 1 98.19 112 VAL B C 1
ATOM 1893 O O . VAL B 1 112 ? 9.703 -1.409 -8.875 1 98.19 112 VAL B O 1
ATOM 1896 N N . LEU B 1 113 ? 8.195 -1.139 -7.219 1 98.31 113 LEU B N 1
ATOM 1897 C CA . LEU B 1 113 ? 8.359 -2.49 -6.691 1 98.31 113 LEU B CA 1
ATOM 1898 C C . LEU B 1 113 ? 7.93 -3.529 -7.723 1 98.31 113 LEU B C 1
ATOM 1900 O O . LEU B 1 113 ? 8.531 -4.602 -7.816 1 98.31 113 LEU B O 1
ATOM 1904 N N . VAL B 1 114 ? 6.879 -3.238 -8.484 1 96.81 114 VAL B N 1
ATOM 1905 C CA . VAL B 1 114 ? 6.418 -4.148 -9.523 1 96.81 114 VAL B CA 1
ATOM 1906 C C . VAL B 1 114 ? 7.512 -4.324 -10.578 1 96.81 114 VAL B C 1
ATOM 1908 O O . VAL B 1 114 ? 7.797 -5.445 -11.008 1 96.81 114 VAL B O 1
ATOM 1911 N N . VAL B 1 115 ? 8.102 -3.262 -11 1 96.56 115 VAL B N 1
ATOM 1912 C CA . VAL B 1 115 ? 9.156 -3.299 -12 1 96.56 115 VAL B CA 1
ATOM 1913 C C . VAL B 1 115 ? 10.344 -4.098 -11.469 1 96.56 115 VAL B C 1
ATOM 1915 O O . VAL B 1 115 ? 10.891 -4.953 -12.172 1 96.56 115 VAL B O 1
ATOM 1918 N N . LEU B 1 116 ? 10.711 -3.857 -10.203 1 97.81 116 LEU B N 1
ATOM 1919 C CA . LEU B 1 116 ? 11.828 -4.578 -9.586 1 97.81 116 LEU B CA 1
ATOM 1920 C C . LEU B 1 116 ? 11.523 -6.066 -9.492 1 97.81 116 LEU B C 1
ATOM 1922 O O . LEU B 1 116 ? 12.398 -6.898 -9.742 1 97.81 116 LEU B O 1
ATOM 1926 N N . ALA B 1 117 ? 10.328 -6.375 -9.117 1 96.88 117 ALA B N 1
ATOM 1927 C CA . ALA B 1 117 ? 9.922 -7.773 -8.992 1 96.88 117 ALA B CA 1
ATOM 1928 C C . ALA B 1 117 ? 10.055 -8.5 -10.328 1 96.88 117 ALA B C 1
ATOM 1930 O O . ALA B 1 117 ? 10.523 -9.641 -10.375 1 96.88 117 ALA B O 1
ATOM 1931 N N . GLU B 1 118 ? 9.648 -7.863 -11.414 1 94.56 118 GLU B N 1
ATOM 1932 C CA . GLU B 1 118 ? 9.758 -8.453 -12.75 1 94.56 118 GLU B CA 1
ATOM 1933 C C . GLU B 1 118 ? 11.211 -8.648 -13.148 1 94.56 118 GLU B C 1
ATOM 1935 O O . GLU B 1 118 ? 11.555 -9.648 -13.789 1 94.56 118 GLU B O 1
ATOM 1940 N N . TRP B 1 119 ? 12.023 -7.734 -12.773 1 95 119 TRP B N 1
ATOM 1941 C CA . TRP B 1 119 ? 13.445 -7.82 -13.094 1 95 119 TRP B CA 1
ATOM 1942 C C . TRP B 1 119 ? 14.094 -8.977 -12.344 1 95 119 TRP B C 1
ATOM 1944 O O . TRP B 1 119 ? 15 -9.633 -12.875 1 95 119 TRP B O 1
ATOM 1954 N N . LEU B 1 120 ? 13.703 -9.305 -11.164 1 96.62 120 LEU B N 1
ATOM 1955 C CA . LEU B 1 120 ? 14.352 -10.266 -10.273 1 96.62 120 LEU B CA 1
ATOM 1956 C C . LEU B 1 120 ? 13.867 -11.68 -10.555 1 96.62 120 LEU B C 1
ATOM 1958 O O . LEU B 1 120 ? 14.445 -12.656 -10.07 1 96.62 120 LEU B O 1
ATOM 1962 N N . ARG B 1 121 ? 12.812 -11.922 -11.312 1 91.94 121 ARG B N 1
ATOM 1963 C CA . ARG B 1 121 ? 12.281 -13.242 -11.656 1 91.94 121 ARG B CA 1
ATOM 1964 C C . ARG B 1 121 ? 13.102 -13.891 -12.766 1 91.94 121 ARG B C 1
ATOM 1966 O O . ARG B 1 121 ? 13.516 -15.047 -12.641 1 91.94 121 ARG B O 1
#

Organism: NCBI:txid1204385

Foldseek 3Di:
DALLVLLVVLQCCLVPVVQDPCLVVPLAVALDDPSVLVSLVSSLVSNLVSNVVNCVVPVVWARDDPVLSCLSSVQSSCCRHVLVLLVVLVVPPDPPSVVSSVVSSSVSNSVSSVVSSVVGD/DALLVLLVVLQCCLVPVVQDPCLVVCLAVALDDPSVLVSLVSSLVSNLVSNVVNCVVPVVWARDDPVLSCLSSVQSSCCRHVLVLLVVLVVPPDPPSVVSSVVSSSVSNSVSSVVSSVVGD

pLDDT: mean 93.96, std 5.69, range [70.44, 98.81]

Solvent-accessible surface area (backbone atoms only — not comparable to full-atom values): 12597 Å² total; per-residue (Å²): 130,56,58,50,58,30,37,50,51,12,46,49,43,20,68,52,73,64,45,48,59,66,34,71,72,42,21,69,74,40,73,84,36,71,36,34,53,50,45,28,50,49,26,36,51,29,33,51,51,20,50,54,57,34,34,74,78,37,73,77,40,54,76,83,51,71,63,55,53,48,50,48,29,50,52,50,41,48,45,52,40,68,40,47,20,54,63,56,28,71,71,48,95,51,80,57,56,67,60,39,22,53,52,38,41,51,50,55,52,48,53,53,45,52,54,50,37,64,70,35,94,132,55,58,50,58,31,38,51,50,12,48,50,43,20,67,52,74,64,46,47,58,65,32,70,71,41,21,67,76,40,72,81,39,71,35,33,53,52,46,30,49,50,26,36,52,30,34,51,50,21,50,53,57,34,34,74,77,37,73,76,41,54,77,84,50,70,64,55,54,49,50,50,29,49,50,50,39,48,44,52,38,69,40,46,21,55,63,55,28,69,71,48,94,52,81,57,54,68,60,37,22,51,51,39,40,52,49,55,52,48,52,54,44,52,54,50,35,62,71,35,92

InterPro domains:
  IPR021737 Bacteriophage phiKZ, Orf197 [PF11750] (3-117)